Protein AF-A0A926CSV0-F1 (afdb_monomer_lite)

Structure (mmCIF, N/CA/C/O backbone):
data_AF-A0A926CSV0-F1
#
_entry.id   AF-A0A926CSV0-F1
#
loop_
_atom_site.group_PDB
_atom_site.id
_atom_site.type_symbol
_atom_site.label_atom_id
_atom_site.label_alt_id
_atom_site.label_comp_id
_atom_site.label_asym_id
_atom_site.label_entity_id
_atom_site.label_seq_id
_atom_site.pdbx_PDB_ins_code
_atom_site.Cartn_x
_atom_site.Cartn_y
_atom_site.Cartn_z
_atom_site.occupancy
_atom_site.B_iso_or_equiv
_atom_site.auth_seq_id
_atom_site.auth_comp_id
_atom_site.auth_asym_id
_atom_site.auth_atom_id
_atom_site.pdbx_PDB_model_num
ATOM 1 N N . MET A 1 1 ? -18.957 -30.898 -10.130 1.00 55.12 1 MET A N 1
ATOM 2 C CA . MET A 1 1 ? -20.404 -30.667 -10.310 1.00 55.12 1 MET A CA 1
ATOM 3 C C . MET A 1 1 ? -20.891 -30.024 -9.026 1.00 55.12 1 MET A C 1
ATOM 5 O O . MET A 1 1 ? -20.758 -30.651 -7.987 1.00 55.12 1 MET A O 1
ATOM 9 N N . SER A 1 2 ? -21.296 -28.756 -9.059 1.00 64.25 2 SER A N 1
ATOM 10 C CA . SER A 1 2 ? -21.843 -28.061 -7.891 1.00 64.25 2 SER A CA 1
ATOM 11 C C . SER A 1 2 ? -23.301 -28.471 -7.709 1.00 64.25 2 SER A C 1
ATOM 13 O O . SER A 1 2 ? -24.140 -28.171 -8.556 1.00 64.25 2 SER A O 1
ATOM 15 N N . GLU A 1 3 ? -23.605 -29.194 -6.636 1.00 83.38 3 GLU A N 1
ATOM 16 C CA . GLU A 1 3 ? -24.983 -29.538 -6.290 1.00 83.38 3 GLU A CA 1
ATOM 17 C C . GLU A 1 3 ? -25.609 -28.410 -5.465 1.00 83.38 3 GLU A C 1
ATOM 19 O O . GLU A 1 3 ? -24.959 -27.816 -4.608 1.00 83.38 3 GLU A O 1
ATOM 24 N N . ALA A 1 4 ? -26.870 -28.084 -5.749 1.00 90.62 4 ALA A N 1
ATOM 25 C CA . ALA A 1 4 ? -27.611 -27.078 -4.999 1.00 90.62 4 ALA A CA 1
ATOM 26 C C . ALA A 1 4 ? -27.969 -27.605 -3.598 1.00 90.62 4 ALA A C 1
ATOM 28 O O . ALA A 1 4 ? -28.392 -28.758 -3.456 1.00 90.62 4 ALA A O 1
ATOM 29 N N . PHE A 1 5 ? -27.847 -26.762 -2.574 1.00 94.62 5 PHE A N 1
ATOM 30 C CA . PHE A 1 5 ? -28.101 -27.127 -1.177 1.00 94.62 5 PHE A CA 1
ATOM 31 C C . PHE A 1 5 ? -28.883 -26.031 -0.439 1.00 94.62 5 PHE A C 1
ATOM 33 O O . PHE A 1 5 ? -28.980 -24.890 -0.891 1.00 94.62 5 PHE A O 1
ATOM 40 N N . LYS A 1 6 ? -29.488 -26.393 0.695 1.00 96.12 6 LYS A N 1
ATOM 41 C CA . LYS A 1 6 ? -30.150 -25.472 1.632 1.00 96.12 6 LYS A CA 1
ATOM 42 C C . LYS A 1 6 ? -29.333 -25.398 2.918 1.00 96.12 6 LYS A C 1
ATOM 44 O O . LYS A 1 6 ? -28.886 -26.433 3.403 1.00 96.12 6 LYS A O 1
ATOM 49 N N . ILE A 1 7 ? -29.172 -24.212 3.497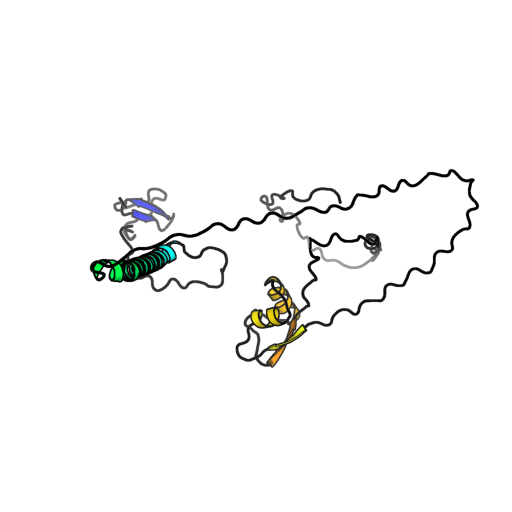 1.00 96.19 7 ILE A N 1
ATOM 50 C CA . ILE A 1 7 ? -28.488 -24.033 4.788 1.00 96.19 7 ILE A CA 1
ATOM 51 C C . ILE A 1 7 ? -29.540 -23.889 5.884 1.00 96.19 7 ILE A C 1
ATOM 53 O O . ILE A 1 7 ? -30.447 -23.069 5.770 1.00 96.19 7 ILE A O 1
ATOM 57 N N . CYS A 1 8 ? -29.454 -24.694 6.940 1.00 96.62 8 CYS A N 1
ATOM 58 C CA . CYS A 1 8 ? -30.394 -24.582 8.051 1.00 96.62 8 CYS A CA 1
ATOM 59 C C . CYS A 1 8 ? -30.180 -23.268 8.826 1.00 96.62 8 CYS A C 1
ATOM 61 O O . CYS A 1 8 ? -29.074 -23.051 9.303 1.00 96.62 8 CYS A O 1
ATOM 63 N N . PRO A 1 9 ? -31.212 -22.438 9.054 1.00 95.31 9 PRO A N 1
ATOM 64 C CA . PRO A 1 9 ? -31.053 -21.177 9.785 1.00 95.31 9 PRO A CA 1
ATOM 65 C C . PRO A 1 9 ? -30.821 -21.357 11.294 1.00 95.31 9 PRO A C 1
ATOM 67 O O . PRO A 1 9 ? -30.526 -20.387 11.976 1.00 95.31 9 PRO A O 1
ATOM 70 N N . ILE A 1 10 ? -30.993 -22.574 11.828 1.00 96.00 10 ILE A N 1
ATOM 71 C CA . ILE A 1 10 ? -30.838 -22.852 13.266 1.00 96.00 10 ILE A CA 1
ATOM 72 C C . ILE A 1 10 ? -29.432 -23.358 13.603 1.00 96.00 10 ILE A C 1
ATOM 74 O O . ILE A 1 10 ? -28.871 -22.982 14.622 1.00 96.00 10 ILE A O 1
ATOM 78 N N . CYS A 1 11 ? -28.874 -24.240 12.774 1.00 96.19 11 CYS A N 1
ATOM 79 C CA . CYS A 1 11 ? -27.604 -24.925 13.059 1.00 96.19 11 CYS A CA 1
ATOM 80 C C . CYS A 1 11 ? -26.604 -24.858 11.901 1.00 96.19 11 CYS A C 1
ATOM 82 O O . CYS A 1 11 ? -25.634 -25.613 11.888 1.00 96.19 11 CYS A O 1
ATOM 84 N N . GLU A 1 12 ? -26.909 -24.060 10.875 1.00 95.88 12 GLU A N 1
ATOM 85 C CA . GLU A 1 12 ? -26.065 -23.793 9.701 1.00 95.88 12 GLU A CA 1
ATOM 86 C C . GLU A 1 12 ? -25.626 -25.036 8.911 1.00 95.88 12 GLU A C 1
ATOM 88 O O . GLU A 1 12 ? -24.807 -24.973 7.999 1.00 95.88 12 GLU A O 1
ATOM 93 N N . THR A 1 13 ? -26.227 -26.193 9.190 1.00 96.31 13 THR A N 1
ATOM 94 C CA . THR A 1 13 ? -25.884 -27.438 8.509 1.00 96.31 13 THR A CA 1
ATOM 95 C C . THR A 1 13 ? -26.404 -27.410 7.071 1.00 96.31 13 THR A C 1
ATOM 97 O O . THR A 1 13 ? -27.581 -27.110 6.826 1.00 96.31 13 THR A O 1
ATOM 100 N N . ALA A 1 14 ? -25.541 -27.761 6.115 1.00 95.56 14 ALA A N 1
ATOM 101 C CA . ALA A 1 14 ? -25.914 -27.919 4.715 1.00 95.56 14 ALA A CA 1
ATOM 102 C C . ALA A 1 14 ? -26.786 -29.168 4.526 1.00 95.56 14 ALA A C 1
ATOM 104 O O . ALA A 1 14 ? -26.465 -30.262 4.985 1.00 95.56 14 ALA A O 1
ATOM 105 N N . ASN A 1 15 ? -27.914 -28.995 3.850 1.00 96.12 15 ASN A N 1
ATOM 106 C CA . ASN A 1 15 ? -28.898 -30.030 3.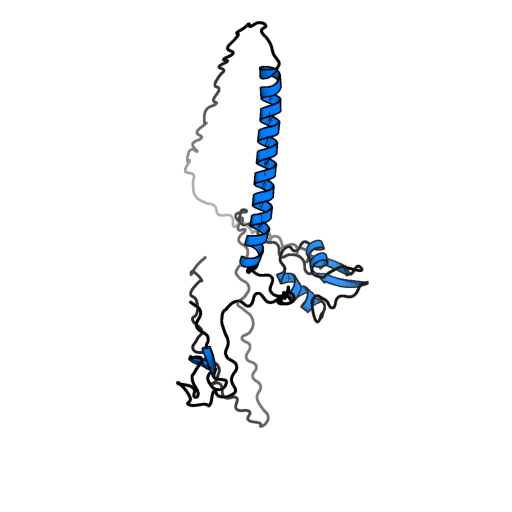577 1.00 96.12 15 ASN A CA 1
ATOM 107 C C . ASN A 1 15 ? -29.144 -30.132 2.071 1.00 96.12 15 ASN A C 1
ATOM 109 O O . ASN A 1 15 ? -29.003 -29.160 1.328 1.00 96.12 15 ASN A O 1
ATOM 113 N N . HIS A 1 16 ? -29.561 -31.311 1.617 1.00 94.19 16 HIS A N 1
ATOM 114 C CA . HIS A 1 16 ? -29.899 -31.535 0.215 1.00 94.19 16 HIS A CA 1
ATOM 115 C C . HIS A 1 16 ? -31.006 -30.568 -0.257 1.00 94.19 16 HIS A C 1
ATOM 117 O O . HIS A 1 16 ? -31.915 -30.241 0.508 1.0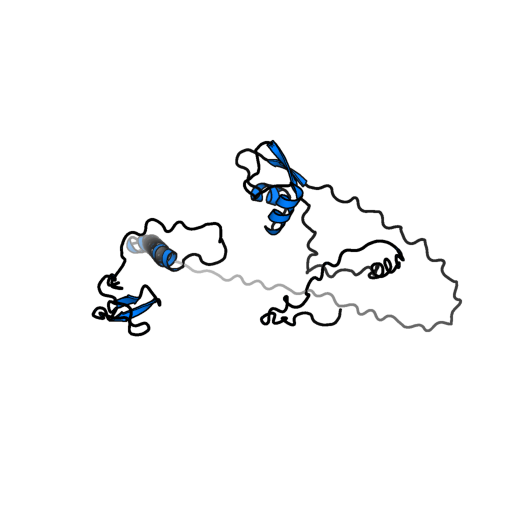0 94.19 16 HIS A O 1
ATOM 123 N N . ARG A 1 17 ? -30.987 -30.147 -1.532 1.00 94.00 17 ARG A N 1
ATOM 124 C CA . ARG A 1 17 ? -31.973 -29.197 -2.106 1.00 94.00 17 ARG A CA 1
ATOM 125 C C . ARG A 1 17 ? -33.443 -29.550 -1.847 1.00 94.00 17 ARG A C 1
ATOM 127 O O . ARG A 1 17 ? -34.272 -28.660 -1.686 1.00 94.00 17 ARG A O 1
ATOM 134 N N . ASN A 1 18 ? -33.750 -30.846 -1.780 1.00 94.44 18 ASN A N 1
ATOM 135 C CA . ASN A 1 18 ? -35.109 -31.363 -1.589 1.00 94.44 18 ASN A CA 1
ATOM 136 C C . ASN A 1 18 ? -35.430 -31.714 -0.124 1.00 94.44 18 ASN A C 1
ATOM 138 O O . ASN A 1 18 ? -36.472 -32.307 0.136 1.00 94.44 18 ASN A O 1
ATOM 142 N N . ALA A 1 19 ? -34.554 -31.397 0.833 1.00 95.94 19 ALA A N 1
ATOM 143 C CA . ALA A 1 19 ? -34.816 -31.656 2.244 1.00 95.94 19 ALA A CA 1
ATOM 144 C C . ALA A 1 19 ? -35.934 -30.733 2.765 1.00 95.94 19 ALA A C 1
ATOM 146 O O . ALA A 1 19 ? -35.878 -29.510 2.597 1.00 95.94 19 ALA A O 1
ATOM 147 N N . SER A 1 20 ? -36.950 -31.325 3.398 1.00 97.12 20 SER A N 1
ATOM 148 C CA . SER A 1 20 ? -38.009 -30.604 4.117 1.00 97.12 20 SER A CA 1
ATOM 149 C C . SER A 1 20 ? -37.627 -30.303 5.567 1.00 97.12 20 SER A C 1
ATOM 151 O O . SER A 1 20 ? -38.132 -29.339 6.134 1.00 97.12 20 SER A O 1
ATOM 153 N N . PHE A 1 21 ? -36.712 -31.089 6.143 1.00 97.75 21 PHE A N 1
ATOM 154 C CA . PHE A 1 21 ? -36.217 -30.949 7.511 1.00 97.75 21 PHE A CA 1
ATOM 155 C C . PHE A 1 21 ? -34.691 -31.021 7.543 1.00 97.75 21 PHE A C 1
ATOM 157 O O . PHE A 1 21 ? -34.078 -31.694 6.713 1.00 97.75 21 PHE A O 1
ATOM 164 N N . CYS A 1 22 ? -34.084 -30.329 8.503 1.00 97.56 22 CYS A N 1
ATOM 165 C CA . CYS A 1 22 ? -32.653 -30.393 8.745 1.00 97.56 22 CYS A CA 1
ATOM 166 C C . CYS A 1 22 ? -32.260 -31.764 9.304 1.00 97.56 22 CYS A C 1
ATOM 168 O O . CYS A 1 22 ? -32.825 -32.201 10.306 1.00 97.56 22 CYS A O 1
ATOM 170 N N . VAL A 1 23 ? -31.245 -32.398 8.717 1.00 97.38 23 VAL A N 1
ATOM 171 C CA . VAL A 1 23 ? -30.726 -33.695 9.184 1.00 97.38 23 VAL A CA 1
ATOM 172 C C . VAL A 1 23 ? -30.094 -33.638 10.576 1.00 97.38 23 VAL A C 1
ATOM 174 O O . VAL A 1 23 ? -30.022 -34.661 11.243 1.00 97.38 23 VAL A O 1
ATOM 177 N N . ASN A 1 24 ? -29.642 -32.458 11.012 1.00 97.56 24 ASN A N 1
ATOM 178 C CA . ASN A 1 24 ? -28.946 -32.287 12.286 1.00 97.56 24 ASN A CA 1
ATOM 179 C C . ASN A 1 24 ? -29.901 -31.888 13.424 1.00 97.56 24 ASN A C 1
ATOM 181 O O . ASN A 1 24 ? -29.937 -32.532 14.464 1.00 97.56 24 ASN A O 1
ATOM 185 N N . CYS A 1 25 ? -30.717 -30.847 13.221 1.00 96.69 25 CYS A N 1
ATOM 186 C CA . CYS A 1 25 ? -31.581 -30.296 14.277 1.00 96.69 25 CYS A CA 1
ATOM 187 C C . CYS A 1 25 ? -33.089 -30.536 14.077 1.00 96.69 25 CYS A C 1
ATOM 189 O O . CYS A 1 25 ? -33.886 -30.114 14.908 1.00 96.69 25 CYS A O 1
ATOM 191 N N . GLY A 1 26 ? -33.515 -31.150 12.967 1.00 97.06 26 GLY A N 1
ATOM 192 C CA . GLY A 1 26 ? -34.933 -31.408 12.674 1.00 97.06 26 GLY A CA 1
ATOM 193 C C . GLY A 1 26 ? -35.766 -30.184 12.265 1.00 97.06 26 GLY A C 1
ATOM 194 O O . GLY A 1 26 ? -36.952 -30.321 11.973 1.00 97.06 26 GLY A O 1
ATOM 195 N N . ALA A 1 27 ? -35.175 -28.987 12.200 1.00 97.06 27 ALA A N 1
ATOM 196 C CA . ALA A 1 27 ? -35.879 -27.761 11.825 1.00 97.06 27 ALA A CA 1
ATOM 197 C C . ALA A 1 27 ? -36.464 -27.817 10.404 1.00 97.06 27 ALA A C 1
ATOM 199 O O . ALA A 1 27 ? -35.837 -28.361 9.495 1.00 97.06 27 ALA A O 1
ATOM 200 N N . SER A 1 28 ? -37.634 -27.206 10.191 1.00 97.25 28 SER A N 1
ATOM 201 C CA . SER A 1 28 ? -38.261 -27.116 8.864 1.00 97.25 28 SER A CA 1
ATOM 202 C C . SER A 1 28 ? -37.454 -26.224 7.916 1.00 97.25 28 SER A C 1
ATOM 204 O O . SER A 1 28 ? -37.103 -25.094 8.250 1.00 97.25 28 SER A O 1
ATOM 206 N N . LEU A 1 29 ? -37.199 -26.724 6.706 1.00 96.56 29 LEU A N 1
ATOM 207 C CA . LEU A 1 29 ? -36.506 -26.029 5.614 1.00 96.56 29 LEU A CA 1
ATOM 208 C C . LEU A 1 29 ? -37.461 -25.655 4.466 1.00 96.56 29 LEU A C 1
ATOM 210 O O . LEU A 1 29 ? -37.023 -25.393 3.339 1.00 96.56 29 LEU A O 1
ATOM 214 N N . GLY A 1 30 ? -38.773 -25.657 4.728 1.00 93.56 30 GLY A N 1
ATOM 215 C CA . GLY A 1 30 ? -39.804 -25.378 3.723 1.00 93.56 30 GLY A CA 1
ATOM 216 C C . GLY A 1 30 ? -39.711 -23.974 3.114 1.00 93.56 30 GLY A C 1
ATOM 217 O O . GLY A 1 30 ? -39.945 -23.823 1.921 1.00 93.56 30 GLY A O 1
ATOM 218 N N . GLY A 1 31 ? -39.305 -22.976 3.907 1.00 91.56 31 GLY A N 1
ATOM 219 C CA . GLY A 1 31 ? -39.154 -21.578 3.473 1.00 91.56 31 GLY A CA 1
ATOM 220 C C . GLY A 1 31 ? -37.713 -21.130 3.216 1.00 91.56 31 GLY A C 1
ATOM 221 O O . GLY A 1 31 ? -37.475 -19.944 3.019 1.00 91.56 31 GLY A O 1
ATOM 222 N N . VAL A 1 32 ? -36.739 -22.043 3.265 1.00 92.44 32 VAL A N 1
ATOM 223 C CA . VAL A 1 32 ? -35.316 -21.700 3.128 1.00 92.44 32 VAL A CA 1
ATOM 224 C C . VAL A 1 32 ? -34.909 -21.721 1.655 1.00 92.44 32 VAL A C 1
ATOM 226 O O . VAL A 1 32 ? -35.125 -22.721 0.961 1.00 92.44 32 VAL A O 1
ATOM 229 N N . ASN A 1 33 ? -34.292 -20.629 1.197 1.00 91.94 33 ASN A N 1
ATOM 230 C CA . ASN A 1 33 ? -33.826 -20.468 -0.179 1.00 91.94 33 ASN A CA 1
ATOM 231 C C . ASN A 1 33 ? -32.749 -21.502 -0.541 1.00 91.94 33 ASN A C 1
ATOM 233 O O . ASN A 1 33 ? -31.849 -21.799 0.245 1.00 91.94 33 ASN A O 1
ATOM 237 N N . ILE A 1 34 ? -32.849 -22.053 -1.752 1.00 91.75 34 ILE A N 1
ATOM 238 C CA . ILE A 1 34 ? -31.863 -22.991 -2.293 1.00 91.75 34 ILE A CA 1
ATOM 239 C C . ILE A 1 34 ? -30.697 -22.178 -2.852 1.00 91.75 34 ILE A C 1
ATOM 241 O O . ILE A 1 34 ? -30.875 -21.394 -3.783 1.00 91.75 34 ILE A O 1
ATOM 245 N N . ILE A 1 35 ? -29.501 -22.392 -2.311 1.00 85.19 35 ILE A N 1
ATOM 246 C CA . ILE A 1 35 ? -28.281 -21.758 -2.798 1.00 85.19 35 ILE A CA 1
ATOM 247 C C . ILE A 1 35 ? -27.688 -22.693 -3.851 1.00 85.19 35 ILE A C 1
ATOM 249 O O . ILE A 1 35 ? -27.265 -23.815 -3.564 1.00 85.19 35 ILE A O 1
ATOM 253 N N . SER A 1 36 ? -27.707 -22.243 -5.102 1.00 81.94 36 SER A N 1
ATOM 254 C CA . SER A 1 36 ? -27.054 -22.944 -6.205 1.00 81.94 36 SER A CA 1
ATOM 255 C C . SER A 1 36 ? -25.660 -22.353 -6.363 1.00 81.94 36 SER A C 1
ATOM 257 O O . SER A 1 36 ? -25.525 -21.190 -6.722 1.00 81.94 36 SER A O 1
ATOM 259 N N . SER A 1 37 ? -24.610 -23.139 -6.128 1.00 65.62 37 SER A N 1
ATOM 260 C CA . SER A 1 37 ? -23.211 -22.720 -6.331 1.00 65.62 37 SER A CA 1
ATOM 261 C C . SER A 1 37 ? -22.814 -22.616 -7.816 1.00 65.62 37 SER A C 1
ATOM 263 O O . SER A 1 37 ? -21.635 -22.623 -8.172 1.00 65.62 37 SER A O 1
ATOM 265 N N . SER A 1 38 ? -23.791 -22.507 -8.719 1.00 54.97 38 SER A N 1
ATOM 266 C CA . SER A 1 38 ? -23.577 -22.190 -10.124 1.00 54.97 38 SER A CA 1
ATOM 267 C C . SER A 1 38 ? -23.524 -20.673 -10.300 1.00 54.97 38 SER A C 1
ATOM 269 O O . SER A 1 38 ? -24.552 -20.012 -10.412 1.00 54.97 38 SER A O 1
ATOM 271 N N . SER A 1 39 ? -22.295 -20.157 -10.338 1.00 51.44 39 SER A N 1
ATOM 272 C CA . SER A 1 39 ? -21.923 -18.870 -10.932 1.00 51.44 39 SER A CA 1
ATOM 273 C C . SER A 1 39 ? -22.688 -17.641 -10.436 1.00 51.44 39 SER A C 1
ATOM 275 O O . SER A 1 39 ? -23.483 -17.054 -11.167 1.00 51.44 39 SER A O 1
ATOM 277 N N . THR A 1 40 ? -22.281 -17.125 -9.278 1.00 46.44 40 THR A N 1
ATOM 278 C CA . THR A 1 40 ? -22.245 -15.673 -9.058 1.00 46.44 40 THR A CA 1
ATOM 279 C C . THR A 1 40 ? -21.190 -15.080 -10.003 1.00 46.44 40 THR A C 1
ATOM 281 O O . THR A 1 40 ? -20.060 -14.790 -9.627 1.00 46.44 40 THR A O 1
ATOM 284 N N . THR A 1 41 ? -21.530 -14.982 -11.290 1.00 50.44 41 THR A N 1
ATOM 285 C CA . THR A 1 41 ? -21.009 -13.928 -12.172 1.00 50.44 41 THR A CA 1
ATOM 286 C C . THR A 1 41 ? -22.041 -12.816 -12.127 1.00 50.44 41 THR A C 1
ATOM 288 O O . THR A 1 41 ? -22.716 -12.522 -13.105 1.00 50.44 41 THR A O 1
ATOM 291 N N . GLU A 1 42 ? -22.238 -12.269 -10.939 1.00 44.88 42 GLU A N 1
ATOM 292 C CA . GLU A 1 42 ? -23.086 -11.114 -10.737 1.00 44.88 42 GLU A CA 1
ATOM 293 C C . GLU A 1 42 ? -22.182 -10.056 -10.139 1.00 44.88 42 GLU A C 1
ATOM 295 O O . GLU A 1 42 ? -21.491 -10.315 -9.155 1.00 44.88 42 GLU A O 1
ATOM 300 N N . ASN A 1 43 ? -22.114 -8.929 -10.848 1.00 48.00 43 ASN A N 1
ATOM 301 C CA . ASN A 1 43 ? -21.528 -7.664 -10.437 1.00 48.00 43 ASN A CA 1
ATOM 302 C C . ASN A 1 43 ? -21.629 -7.474 -8.921 1.00 48.00 43 ASN A C 1
ATOM 304 O O . ASN A 1 43 ? -22.614 -6.927 -8.432 1.00 48.00 43 ASN A O 1
ATOM 308 N N . SER A 1 44 ? -20.603 -7.889 -8.185 1.00 49.41 44 SER A N 1
ATOM 309 C CA . SER A 1 44 ? -20.431 -7.392 -6.834 1.00 49.41 44 SER A CA 1
ATOM 310 C C . SER A 1 44 ? -19.905 -5.969 -7.013 1.00 49.41 44 SER A C 1
ATOM 312 O O . SER A 1 44 ? -18.836 -5.811 -7.619 1.00 49.41 44 SER A O 1
ATOM 314 N N . PRO A 1 45 ? -20.657 -4.924 -6.616 1.00 49.47 45 PRO A N 1
ATOM 315 C CA . PRO A 1 4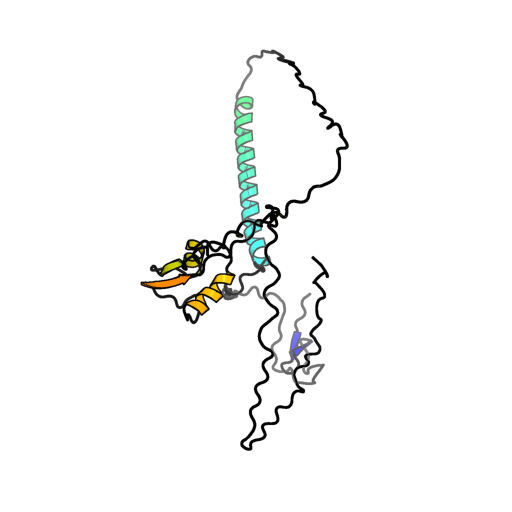5 ? -20.116 -3.579 -6.597 1.00 49.47 45 PRO A CA 1
ATOM 316 C C . PRO A 1 45 ? -18.922 -3.648 -5.661 1.00 49.47 45 PRO A C 1
ATOM 318 O O . PRO A 1 45 ? -19.112 -3.974 -4.495 1.00 49.47 45 PRO A O 1
ATOM 321 N N . ILE A 1 46 ? -17.725 -3.480 -6.239 1.00 56.94 46 ILE A N 1
ATOM 322 C CA . ILE A 1 46 ? -16.440 -3.196 -5.593 1.00 56.94 46 ILE A CA 1
ATOM 323 C C . ILE A 1 46 ? -16.563 -3.429 -4.092 1.00 56.94 46 ILE A C 1
ATOM 325 O O . ILE A 1 46 ? -16.966 -2.517 -3.370 1.00 56.94 46 ILE A O 1
ATOM 329 N N . ALA A 1 47 ? -16.334 -4.677 -3.659 1.00 57.44 47 ALA A N 1
ATOM 330 C CA . ALA A 1 47 ? -16.222 -4.983 -2.242 1.00 57.44 47 ALA A CA 1
ATOM 331 C C . ALA A 1 47 ? -15.296 -3.913 -1.674 1.00 57.44 47 ALA A C 1
ATOM 333 O O . ALA A 1 47 ? -14.171 -3.778 -2.161 1.00 57.44 47 ALA A O 1
ATOM 334 N N . LEU A 1 48 ? -15.859 -3.068 -0.809 1.00 61.06 48 LEU A N 1
ATOM 335 C CA . LEU A 1 48 ? -15.240 -1.860 -0.297 1.00 61.06 48 LEU A CA 1
ATOM 336 C C . LEU A 1 48 ? -13.932 -2.302 0.352 1.00 61.06 48 LEU A C 1
ATOM 338 O O . LEU A 1 48 ? -13.937 -2.881 1.434 1.00 61.06 48 LEU A O 1
ATOM 342 N N . TYR A 1 49 ? -12.846 -2.174 -0.403 1.00 61.53 49 TYR A N 1
ATOM 343 C CA . TYR A 1 49 ? -11.546 -2.670 -0.008 1.00 61.53 49 TYR A CA 1
ATOM 344 C C . TYR A 1 49 ? -11.113 -1.796 1.157 1.00 61.53 49 TYR A C 1
ATOM 346 O O . TYR A 1 49 ? -10.871 -0.600 0.983 1.00 61.53 49 TYR A O 1
ATOM 354 N N . ASP A 1 50 ? -11.134 -2.371 2.355 1.00 61.44 50 ASP A N 1
ATOM 355 C CA . ASP A 1 50 ? -10.743 -1.661 3.556 1.00 61.44 50 ASP A CA 1
ATOM 356 C C . ASP A 1 50 ? -9.219 -1.532 3.557 1.00 61.44 50 ASP A C 1
ATOM 358 O O . ASP A 1 50 ? -8.482 -2.456 3.898 1.00 61.44 50 ASP A O 1
ATOM 362 N N . TYR A 1 51 ? -8.751 -0.365 3.118 1.00 61.53 51 TYR A N 1
ATOM 363 C CA . TYR A 1 51 ? -7.336 -0.011 3.064 1.00 61.53 51 TYR A CA 1
ATOM 364 C C . TYR A 1 51 ? -6.669 0.022 4.455 1.00 61.53 51 TYR A C 1
ATOM 366 O O . TYR A 1 51 ? -5.453 0.194 4.513 1.00 61.53 51 TYR A O 1
ATOM 374 N N . ARG A 1 52 ? -7.413 -0.152 5.565 1.00 63.78 52 ARG A N 1
ATOM 375 C CA . ARG A 1 52 ? -6.844 -0.200 6.925 1.00 63.78 52 ARG A CA 1
ATOM 376 C C . ARG A 1 52 ? -6.052 -1.470 7.242 1.00 63.78 52 ARG A C 1
ATOM 378 O O . ARG A 1 52 ? -5.198 -1.404 8.117 1.00 63.78 52 ARG A O 1
ATOM 385 N N . TYR A 1 53 ? -6.263 -2.582 6.536 1.00 60.22 53 TYR A N 1
ATOM 386 C CA . TYR A 1 53 ? -5.478 -3.812 6.727 1.00 60.22 53 TYR A CA 1
ATOM 387 C C . TYR A 1 53 ? -4.505 -4.007 5.559 1.00 60.22 53 TYR A C 1
ATOM 389 O O . TYR A 1 53 ? -4.716 -4.798 4.643 1.00 60.22 53 TYR A O 1
ATOM 397 N N . GLY A 1 54 ? -3.443 -3.200 5.567 1.00 63.81 54 GLY A N 1
ATOM 398 C CA . GLY A 1 54 ? -2.439 -3.083 4.507 1.00 63.81 54 GLY A CA 1
ATOM 399 C C . GLY A 1 54 ? -1.298 -4.101 4.564 1.00 63.81 54 GLY A C 1
ATOM 400 O O . GLY A 1 54 ? -0.185 -3.774 4.158 1.00 63.81 54 GLY A O 1
ATOM 401 N N . GLU A 1 55 ? -1.532 -5.317 5.050 1.00 51.50 55 GLU A N 1
ATOM 402 C CA . GLU A 1 55 ? -0.467 -6.300 5.246 1.00 51.50 55 GLU A CA 1
ATOM 403 C C . GLU A 1 55 ? -0.803 -7.657 4.609 1.00 51.50 55 GLU A C 1
ATOM 405 O O . GLU A 1 55 ? -1.458 -8.524 5.171 1.00 51.50 55 GLU A O 1
ATOM 410 N N . THR A 1 56 ? -0.267 -7.833 3.399 1.00 57.22 56 THR A N 1
ATOM 411 C CA . THR A 1 56 ? 0.050 -9.095 2.697 1.00 57.22 56 THR A CA 1
ATOM 412 C C . THR A 1 56 ? -0.956 -9.786 1.777 1.00 57.22 56 THR A C 1
ATOM 414 O O . THR A 1 56 ? -0.481 -10.573 0.963 1.00 57.22 56 THR A O 1
ATOM 417 N N . ASP A 1 57 ? -2.252 -9.467 1.742 1.00 56.53 57 ASP A N 1
ATOM 418 C CA . ASP A 1 57 ? -3.159 -10.127 0.776 1.00 56.53 57 ASP A CA 1
ATOM 419 C C . ASP A 1 57 ? -3.604 -9.193 -0.360 1.00 56.53 57 ASP A C 1
ATOM 421 O O . ASP A 1 57 ? -4.761 -8.785 -0.491 1.00 56.53 57 ASP A O 1
ATOM 425 N N . LEU A 1 58 ? -2.639 -8.834 -1.216 1.00 61.56 58 LEU A N 1
ATOM 426 C CA . LEU A 1 58 ? -2.931 -8.358 -2.569 1.00 61.56 58 LEU A CA 1
ATOM 427 C C . LEU A 1 58 ? -3.679 -9.482 -3.284 1.00 61.56 58 LEU A C 1
ATOM 429 O O . LEU A 1 58 ? -3.046 -10.360 -3.857 1.00 61.56 58 LEU A O 1
ATOM 433 N N . TYR A 1 59 ? -5.012 -9.433 -3.247 1.00 62.09 59 TYR A N 1
ATOM 434 C CA . TYR A 1 59 ? -5.939 -10.418 -3.808 1.00 62.09 59 TYR A CA 1
ATOM 435 C C . TYR A 1 59 ? -5.431 -10.990 -5.148 1.00 62.09 59 TYR A C 1
ATOM 437 O O . TYR A 1 59 ? -5.677 -10.429 -6.230 1.00 62.09 59 TYR A O 1
ATOM 445 N N . GLU A 1 60 ? -4.708 -12.114 -5.089 1.00 64.81 60 GLU A N 1
ATOM 446 C CA . GLU A 1 60 ? -3.898 -12.629 -6.206 1.00 64.81 60 GLU A CA 1
ATOM 447 C C . GLU A 1 60 ? -4.769 -12.978 -7.422 1.00 64.81 60 GLU A C 1
ATOM 449 O O . GLU A 1 60 ? -4.353 -12.894 -8.585 1.00 64.81 60 GLU A O 1
ATOM 454 N N . GLY A 1 61 ? -6.036 -13.308 -7.160 1.00 68.12 61 GLY A N 1
ATOM 455 C CA . GLY A 1 61 ? -7.032 -13.605 -8.183 1.00 68.12 61 GLY A CA 1
ATOM 456 C C . GLY A 1 61 ? -7.321 -12.431 -9.125 1.00 68.12 61 GLY A C 1
ATOM 457 O O . GLY A 1 61 ? -7.597 -12.656 -10.307 1.00 68.12 61 GLY A O 1
ATOM 458 N N . SER A 1 62 ? -7.224 -11.188 -8.643 1.00 69.19 62 SER A N 1
ATOM 459 C CA . SER A 1 62 ? -7.488 -9.990 -9.456 1.00 69.19 62 SER A CA 1
ATOM 460 C C . SER A 1 62 ? -6.279 -9.604 -10.316 1.00 69.19 62 SER A C 1
ATOM 462 O O . SER A 1 62 ? -6.423 -9.307 -11.510 1.00 69.19 62 SER A O 1
ATOM 464 N N . LEU A 1 63 ? -5.074 -9.729 -9.751 1.00 76.38 63 LEU A N 1
ATOM 465 C CA . LEU A 1 63 ? -3.811 -9.478 -10.438 1.00 76.38 63 LEU A CA 1
ATOM 466 C C . LEU A 1 63 ? -3.598 -10.450 -11.584 1.00 76.38 63 LEU A C 1
ATOM 468 O O . LEU A 1 63 ? -3.141 -10.032 -12.640 1.00 76.38 63 LEU A O 1
ATOM 472 N N . ARG A 1 64 ? -3.986 -11.720 -11.446 1.00 84.44 64 ARG A N 1
ATOM 473 C CA . ARG A 1 64 ? -3.720 -12.723 -12.484 1.00 84.44 64 ARG A CA 1
ATOM 474 C C . ARG A 1 64 ? -4.308 -12.355 -13.849 1.00 84.44 64 ARG A C 1
ATOM 476 O O . ARG A 1 64 ? -3.623 -12.499 -14.857 1.00 84.44 64 ARG A O 1
ATOM 483 N N . ARG A 1 65 ? -5.545 -11.846 -13.914 1.00 80.56 65 ARG A N 1
ATOM 484 C CA . ARG A 1 65 ? -6.165 -11.451 -15.199 1.00 80.56 65 ARG A CA 1
ATOM 485 C C . ARG A 1 65 ? -5.561 -10.175 -15.770 1.00 80.56 65 ARG A C 1
ATOM 487 O O . ARG A 1 65 ? -5.378 -10.079 -16.983 1.00 80.56 65 ARG A O 1
ATOM 494 N N . ILE A 1 66 ? -5.274 -9.201 -14.913 1.00 85.94 66 ILE A N 1
ATOM 495 C CA . ILE A 1 66 ? -4.704 -7.919 -15.330 1.00 85.94 66 ILE A CA 1
ATOM 496 C C . ILE A 1 66 ? -3.247 -8.119 -15.771 1.00 85.94 66 ILE A C 1
ATOM 498 O O . ILE A 1 66 ? -2.886 -7.748 -16.887 1.00 85.94 66 ILE A O 1
ATOM 502 N N . ALA A 1 67 ? -2.443 -8.816 -14.970 1.00 88.88 67 ALA A N 1
ATOM 503 C CA . ALA A 1 67 ? -1.067 -9.188 -15.277 1.00 88.88 67 ALA A CA 1
ATOM 504 C C . ALA A 1 67 ? -0.971 -10.024 -16.556 1.00 88.88 67 ALA A C 1
ATOM 506 O O . ALA A 1 67 ? -0.101 -9.765 -17.381 1.00 88.88 67 ALA A O 1
ATOM 507 N N . GLN A 1 68 ? -1.894 -10.965 -16.790 1.00 92.12 68 GLN A N 1
ATOM 508 C CA . GLN A 1 68 ? -1.892 -11.754 -18.025 1.00 92.12 68 GLN A CA 1
ATOM 509 C C . GLN A 1 68 ? -2.108 -10.885 -19.274 1.00 92.12 68 GLN A C 1
ATOM 511 O O . GLN A 1 68 ? -1.482 -11.142 -20.301 1.00 92.12 68 GLN A O 1
ATOM 516 N N . ARG A 1 69 ? -2.935 -9.833 -19.197 1.00 93.25 69 ARG A N 1
ATOM 517 C CA . ARG A 1 69 ? -3.114 -8.880 -20.308 1.00 93.25 69 ARG A CA 1
ATOM 518 C C . ARG A 1 69 ? -1.856 -8.051 -20.553 1.00 93.25 69 ARG A C 1
ATOM 520 O O . ARG A 1 69 ? -1.438 -7.933 -21.702 1.00 93.25 69 ARG A O 1
ATOM 527 N N . TYR A 1 70 ? -1.235 -7.525 -19.497 1.00 95.12 70 TYR A N 1
ATOM 528 C CA . TYR A 1 70 ? 0.015 -6.768 -19.622 1.00 95.12 70 TYR A CA 1
ATOM 529 C C . TYR A 1 70 ? 1.161 -7.630 -20.150 1.00 95.12 70 TYR A C 1
ATOM 531 O O . TYR A 1 70 ? 1.878 -7.206 -21.050 1.00 95.12 70 TYR A O 1
ATOM 539 N N . LEU A 1 71 ? 1.293 -8.862 -19.660 1.00 96.06 71 LEU A N 1
ATOM 540 C CA . LEU A 1 71 ? 2.315 -9.801 -20.109 1.00 96.06 71 LEU A CA 1
ATOM 541 C C . LEU A 1 71 ? 2.136 -10.142 -21.595 1.00 96.06 71 LEU A C 1
ATOM 543 O O . LEU A 1 71 ? 3.106 -10.102 -22.347 1.00 96.06 71 LEU A O 1
ATOM 547 N N . PHE A 1 72 ? 0.901 -10.377 -22.054 1.00 97.31 72 PHE A N 1
ATOM 548 C CA . PHE A 1 72 ? 0.618 -10.553 -23.484 1.00 97.31 72 PHE A CA 1
ATOM 549 C C . PHE A 1 72 ? 0.974 -9.314 -24.311 1.00 97.31 72 PHE A C 1
ATOM 551 O O . PHE A 1 72 ? 1.584 -9.446 -25.371 1.00 97.31 72 PHE A O 1
ATOM 558 N N . ALA A 1 73 ? 0.621 -8.120 -23.831 1.00 97.38 73 ALA A N 1
ATOM 559 C CA . ALA A 1 73 ? 0.932 -6.871 -24.519 1.00 97.38 73 ALA A CA 1
ATOM 560 C C . ALA A 1 73 ? 2.449 -6.649 -24.642 1.00 97.38 73 ALA A C 1
ATOM 562 O O . ALA A 1 73 ? 2.920 -6.277 -25.714 1.00 97.38 73 ALA A O 1
ATOM 563 N N . ILE A 1 74 ? 3.211 -6.928 -23.580 1.00 97.94 74 ILE A N 1
ATOM 564 C CA . ILE A 1 74 ? 4.678 -6.821 -23.561 1.00 97.94 74 ILE A CA 1
ATOM 565 C C . ILE A 1 74 ? 5.320 -7.843 -24.507 1.00 97.94 74 ILE A C 1
ATOM 567 O O . ILE A 1 74 ? 6.209 -7.495 -25.280 1.00 97.94 74 ILE A O 1
ATOM 571 N N . ILE A 1 75 ? 4.867 -9.100 -24.499 1.00 98.06 75 ILE A N 1
ATOM 572 C CA . ILE A 1 75 ? 5.394 -10.119 -25.421 1.00 98.06 75 ILE A CA 1
ATOM 573 C C . ILE A 1 75 ? 5.119 -9.725 -26.877 1.00 98.06 75 ILE A C 1
ATOM 575 O O . ILE A 1 75 ? 6.001 -9.849 -27.728 1.00 98.06 75 ILE A O 1
ATOM 579 N N . LEU A 1 76 ? 3.918 -9.222 -27.169 1.00 98.12 76 LEU A N 1
ATOM 580 C CA . LEU A 1 76 ? 3.536 -8.804 -28.516 1.00 98.12 76 LEU A CA 1
ATOM 581 C C . LEU A 1 76 ? 4.366 -7.607 -28.999 1.00 98.12 76 LEU A C 1
ATOM 583 O O . LEU A 1 76 ? 4.847 -7.620 -30.134 1.00 98.12 76 LEU A O 1
ATOM 587 N N . THR A 1 77 ? 4.585 -6.599 -28.149 1.00 98.06 77 THR A N 1
ATOM 588 C CA . THR A 1 77 ? 5.418 -5.440 -28.503 1.00 98.06 77 THR A CA 1
ATOM 589 C C . THR A 1 77 ? 6.879 -5.828 -28.706 1.00 98.06 77 THR A C 1
ATOM 591 O O . THR A 1 77 ? 7.470 -5.421 -29.706 1.00 98.06 77 THR A O 1
ATOM 594 N N . LEU A 1 78 ? 7.451 -6.670 -27.839 1.00 98.19 78 LEU A N 1
ATOM 595 C CA . LEU A 1 78 ? 8.818 -7.174 -28.010 1.00 98.19 78 LEU A CA 1
ATOM 596 C C . LEU A 1 78 ? 8.972 -8.008 -29.287 1.00 98.19 78 LEU A C 1
ATOM 598 O O . LEU A 1 78 ? 9.966 -7.860 -29.997 1.00 98.19 78 LEU A O 1
ATOM 602 N N . SER A 1 79 ? 7.984 -8.846 -29.613 1.00 97.94 79 SER A N 1
ATOM 603 C CA . SER A 1 79 ? 7.989 -9.642 -30.844 1.00 97.94 79 SER A CA 1
ATOM 604 C C . SER A 1 79 ? 7.987 -8.753 -32.092 1.00 97.94 79 SER A C 1
ATOM 606 O O . SER A 1 79 ? 8.818 -8.949 -32.980 1.00 97.94 79 SER A O 1
ATOM 608 N N . LEU A 1 80 ? 7.133 -7.723 -32.133 1.00 98.12 80 LEU A N 1
ATOM 609 C CA . LEU A 1 80 ? 7.103 -6.748 -33.230 1.00 98.12 80 LEU A CA 1
ATOM 610 C C . LEU A 1 80 ? 8.420 -5.981 -33.369 1.00 98.12 80 LEU A C 1
ATOM 612 O O . LEU A 1 80 ? 8.882 -5.764 -34.488 1.00 98.12 80 LEU A O 1
ATOM 616 N N . LEU A 1 81 ? 9.045 -5.603 -32.254 1.00 97.94 81 LEU A N 1
ATOM 617 C CA . LEU A 1 81 ? 10.325 -4.894 -32.258 1.00 97.94 81 LEU A CA 1
ATOM 618 C C . LEU A 1 81 ? 11.451 -5.795 -32.792 1.00 97.94 81 LEU A C 1
ATOM 620 O O . LEU A 1 81 ? 12.241 -5.358 -33.627 1.00 97.94 81 LEU A O 1
ATOM 624 N N . MET A 1 82 ? 11.470 -7.073 -32.403 1.00 97.81 82 MET A N 1
ATOM 625 C CA . MET A 1 82 ? 12.381 -8.087 -32.953 1.00 97.81 82 MET A CA 1
ATOM 626 C C . MET A 1 82 ? 12.190 -8.282 -34.463 1.00 97.81 82 MET A C 1
ATOM 628 O O . MET A 1 82 ? 13.166 -8.266 -35.212 1.00 97.81 82 MET A O 1
ATOM 632 N N . LEU A 1 83 ? 10.945 -8.417 -34.928 1.00 97.38 83 LEU A N 1
ATOM 633 C CA . LEU A 1 83 ? 10.614 -8.544 -36.354 1.00 97.38 83 LEU A CA 1
ATOM 634 C C . LEU A 1 83 ? 11.016 -7.294 -37.149 1.00 97.38 83 LEU A C 1
ATOM 636 O O . LEU A 1 83 ? 11.616 -7.415 -38.217 1.00 97.38 83 LEU A O 1
ATOM 640 N N . GLY A 1 84 ? 10.741 -6.101 -36.619 1.00 96.69 84 GLY A N 1
ATOM 641 C CA . GLY A 1 84 ? 11.142 -4.832 -37.228 1.00 96.69 84 GLY A CA 1
ATOM 642 C C . GLY A 1 84 ? 12.662 -4.667 -37.291 1.00 96.69 84 GLY A C 1
ATOM 643 O O . GLY A 1 84 ? 13.202 -4.300 -38.334 1.00 96.69 84 GLY A O 1
ATOM 644 N N . GLY A 1 85 ? 13.369 -5.009 -36.211 1.00 96.00 85 GLY A N 1
ATOM 645 C CA . GLY A 1 85 ? 14.831 -4.994 -36.164 1.00 96.00 85 GLY A CA 1
ATOM 646 C C . GLY A 1 85 ? 15.456 -5.980 -37.152 1.00 96.00 85 GLY A C 1
ATOM 647 O O . GLY A 1 85 ? 16.363 -5.614 -37.900 1.00 96.00 85 GLY A O 1
ATOM 648 N N . ALA A 1 86 ? 14.930 -7.206 -37.228 1.00 95.19 86 ALA A N 1
ATOM 649 C CA . ALA A 1 86 ? 15.361 -8.190 -38.215 1.00 95.19 86 ALA A CA 1
ATOM 650 C C . ALA A 1 86 ? 15.126 -7.679 -39.644 1.00 95.19 86 ALA A C 1
ATOM 652 O O . ALA A 1 86 ? 16.040 -7.721 -40.467 1.00 95.19 86 ALA A O 1
ATOM 653 N N . ALA A 1 87 ? 13.946 -7.126 -39.935 1.00 93.12 87 ALA A N 1
ATOM 654 C CA . ALA A 1 87 ? 13.650 -6.556 -41.245 1.00 93.12 87 ALA A CA 1
ATOM 655 C C . ALA A 1 87 ? 14.645 -5.450 -41.630 1.00 93.12 87 ALA A C 1
ATOM 657 O O . ALA A 1 87 ? 15.120 -5.452 -42.759 1.00 93.12 87 ALA A O 1
ATOM 658 N N . LEU A 1 88 ? 15.039 -4.566 -40.706 1.00 93.50 88 LEU A N 1
ATOM 659 C CA . LEU A 1 88 ? 16.039 -3.524 -40.977 1.00 93.50 88 LEU A CA 1
ATOM 660 C C . LEU A 1 88 ? 17.445 -4.084 -41.249 1.00 93.50 88 LEU A C 1
ATOM 662 O O . LEU A 1 88 ? 18.147 -3.559 -42.111 1.00 93.50 88 LEU A O 1
ATOM 666 N N . ILE A 1 89 ? 17.852 -5.157 -40.565 1.00 91.94 89 ILE A N 1
ATOM 667 C CA . ILE A 1 89 ? 19.160 -5.805 -40.775 1.00 91.94 89 ILE A CA 1
ATOM 668 C C . ILE A 1 89 ? 19.192 -6.581 -42.103 1.00 91.94 89 ILE A C 1
ATOM 670 O O . ILE A 1 89 ? 20.196 -6.553 -42.820 1.00 91.94 89 ILE A O 1
ATOM 674 N N . PHE A 1 90 ? 18.102 -7.270 -42.451 1.00 87.44 90 PHE A N 1
ATOM 675 C CA . PHE A 1 90 ? 18.024 -8.106 -43.653 1.00 87.44 90 PHE A CA 1
ATOM 676 C C . PHE A 1 90 ? 17.581 -7.341 -44.913 1.00 87.44 90 PHE A C 1
ATOM 678 O O . PHE A 1 90 ? 17.944 -7.748 -46.017 1.00 87.44 90 PHE A O 1
ATOM 685 N N . ALA A 1 91 ? 16.877 -6.212 -44.789 1.00 84.81 91 ALA A N 1
ATOM 686 C CA . ALA A 1 91 ? 16.460 -5.369 -45.916 1.00 84.81 91 ALA A CA 1
ATOM 687 C C . ALA A 1 91 ? 17.607 -4.984 -46.874 1.00 84.81 91 ALA A C 1
ATOM 689 O O . ALA A 1 91 ? 17.451 -5.189 -48.081 1.00 84.81 91 ALA A O 1
ATOM 690 N N . PRO A 1 92 ? 18.781 -4.503 -46.411 1.00 80.88 92 PRO A N 1
ATOM 691 C CA . PRO A 1 92 ? 19.880 -4.172 -47.319 1.00 80.88 92 PRO A CA 1
ATOM 692 C C . PRO A 1 92 ? 20.498 -5.404 -47.998 1.00 80.88 92 PRO A C 1
ATOM 694 O O . PRO A 1 92 ? 21.090 -5.273 -49.066 1.00 80.88 92 PRO A O 1
ATOM 697 N N . ARG A 1 93 ? 20.342 -6.611 -47.433 1.00 79.75 93 ARG A N 1
ATOM 698 C CA . ARG A 1 93 ? 20.819 -7.863 -48.051 1.00 79.75 93 ARG A CA 1
ATOM 699 C C . ARG A 1 93 ? 19.900 -8.351 -49.168 1.00 79.75 93 ARG A C 1
ATOM 701 O O . ARG A 1 93 ? 20.388 -8.960 -50.110 1.00 79.75 93 ARG A O 1
ATOM 708 N N . LEU A 1 94 ? 18.601 -8.072 -49.075 1.00 75.81 94 LEU A N 1
ATOM 709 C CA . LEU A 1 94 ? 17.623 -8.439 -50.104 1.00 75.81 94 LEU A CA 1
ATOM 710 C C . LEU A 1 94 ? 17.616 -7.454 -51.282 1.00 75.81 94 LEU A C 1
ATOM 712 O O . LEU A 1 94 ? 17.335 -7.860 -52.404 1.00 75.81 94 LEU A O 1
ATOM 716 N N . ASN A 1 95 ? 17.969 -6.185 -51.044 1.00 72.62 95 ASN A N 1
ATOM 717 C CA . ASN A 1 95 ? 18.054 -5.153 -52.087 1.00 72.62 95 ASN A CA 1
ATOM 718 C C . ASN A 1 95 ? 19.467 -4.979 -52.685 1.00 72.62 95 ASN A C 1
ATOM 720 O O . ASN A 1 95 ? 19.645 -4.246 -53.656 1.00 72.62 95 ASN A O 1
ATOM 724 N N . GLY A 1 96 ? 20.478 -5.631 -52.107 1.00 59.75 96 GLY A N 1
ATOM 725 C CA . GLY A 1 96 ? 21.873 -5.564 -52.540 1.00 59.75 96 GLY A CA 1
ATOM 726 C C . GLY A 1 96 ? 22.204 -6.591 -53.619 1.00 59.75 96 GLY A C 1
ATOM 727 O O . GLY A 1 96 ? 22.777 -7.641 -53.332 1.00 59.75 96 GLY A O 1
ATOM 728 N N . GLY A 1 97 ? 21.869 -6.281 -54.871 1.00 57.22 97 GLY A N 1
ATOM 729 C CA . GLY A 1 97 ? 22.431 -6.976 -56.025 1.00 57.22 97 GLY A CA 1
ATOM 730 C C . GLY A 1 97 ? 23.961 -6.856 -56.049 1.00 57.22 97 GLY A C 1
ATOM 731 O O . GLY A 1 97 ? 24.495 -5.757 -55.985 1.00 57.22 97 GLY A O 1
ATOM 732 N N . VAL A 1 98 ? 24.623 -8.015 -56.114 1.00 57.75 98 VAL A N 1
ATOM 733 C CA . VAL A 1 98 ? 25.986 -8.299 -56.608 1.00 57.75 98 VAL A CA 1
ATOM 734 C C . VAL A 1 98 ? 26.986 -7.129 -56.570 1.00 57.75 98 VAL A C 1
ATOM 736 O O . VAL A 1 98 ? 27.019 -6.298 -57.472 1.00 57.75 98 VAL A O 1
ATOM 739 N N . GLY A 1 99 ? 27.914 -7.152 -55.606 1.00 50.94 99 GLY A N 1
ATOM 740 C CA . GLY A 1 99 ? 29.119 -6.320 -55.685 1.00 50.94 99 GLY A CA 1
ATOM 741 C C . GLY A 1 99 ? 30.078 -6.414 -54.495 1.00 50.94 99 GLY A C 1
ATOM 742 O O . GLY A 1 99 ? 29.947 -5.649 -53.552 1.00 50.94 99 GLY A O 1
ATOM 743 N N . GLY A 1 100 ? 31.079 -7.300 -54.590 1.00 46.34 100 GLY A N 1
ATOM 744 C CA . GLY A 1 100 ? 32.441 -7.060 -54.075 1.00 46.34 100 GLY A CA 1
ATOM 745 C C . GLY A 1 100 ? 32.755 -7.296 -52.586 1.00 46.34 100 GLY A C 1
ATOM 746 O O . GLY A 1 100 ? 32.494 -6.456 -51.736 1.00 46.34 100 GLY A O 1
ATOM 747 N N . SER A 1 101 ? 33.459 -8.400 -52.304 1.00 46.44 101 SER A N 1
ATOM 748 C CA . SER A 1 101 ? 34.472 -8.522 -51.224 1.00 46.44 101 SER A CA 1
ATOM 749 C C . SER A 1 101 ? 35.742 -7.737 -51.639 1.00 46.44 101 SER A C 1
ATOM 751 O O . SER A 1 101 ? 35.881 -7.563 -52.855 1.00 46.44 101 SER A O 1
ATOM 753 N N . PRO A 1 102 ? 36.681 -7.268 -50.771 1.00 55.41 102 PRO A N 1
ATOM 754 C CA . PRO A 1 102 ? 37.369 -7.958 -49.647 1.00 55.41 102 PRO A CA 1
ATOM 755 C C . PRO A 1 102 ? 37.566 -7.029 -48.404 1.00 55.41 102 PRO A C 1
ATOM 757 O O . PRO A 1 102 ? 37.054 -5.922 -48.395 1.00 55.41 102 PRO A O 1
ATOM 760 N N . GLY A 1 103 ? 38.233 -7.334 -47.284 1.00 41.47 103 GLY A N 1
ATOM 761 C CA . GLY A 1 103 ? 39.169 -8.381 -46.897 1.00 41.47 103 GLY A CA 1
ATOM 762 C C . GLY A 1 103 ? 39.624 -8.215 -45.429 1.00 41.47 103 GLY A C 1
ATOM 763 O O . GLY A 1 103 ? 39.226 -7.293 -44.725 1.00 41.47 103 GLY A O 1
ATOM 764 N N . SER A 1 104 ? 40.445 -9.184 -45.028 1.00 44.75 104 SER A N 1
ATOM 765 C CA . SER A 1 104 ? 41.112 -9.482 -43.747 1.00 44.75 104 SER A CA 1
ATOM 766 C C . SER A 1 104 ? 41.934 -8.355 -43.094 1.00 44.75 104 SER A C 1
ATOM 768 O O . SER A 1 104 ? 42.431 -7.500 -43.821 1.00 44.75 104 SER A O 1
ATOM 770 N N . THR A 1 105 ? 42.146 -8.444 -41.763 1.00 40.31 105 THR A N 1
ATOM 771 C CA . THR A 1 105 ? 43.400 -8.260 -40.955 1.00 40.31 105 THR A CA 1
ATOM 772 C C . THR A 1 105 ? 43.080 -7.663 -39.564 1.00 40.31 105 THR A C 1
ATOM 774 O O . THR A 1 105 ? 42.127 -6.907 -39.451 1.00 40.31 105 THR A O 1
ATOM 777 N N . THR A 1 106 ? 43.763 -7.882 -38.431 1.00 41.62 106 THR A N 1
ATOM 778 C CA . THR A 1 106 ? 44.837 -8.775 -37.951 1.00 41.62 106 THR A CA 1
ATOM 779 C C . THR A 1 106 ? 44.912 -8.608 -36.420 1.00 41.62 106 THR A C 1
ATOM 781 O O . THR A 1 106 ? 44.492 -7.595 -35.867 1.00 41.62 106 THR A O 1
ATOM 784 N N . GLU A 1 107 ? 45.448 -9.638 -35.773 1.00 48.69 107 GLU A N 1
ATOM 785 C CA . GLU A 1 107 ? 45.903 -9.792 -34.387 1.00 48.69 107 GLU A CA 1
ATOM 786 C C . GLU A 1 107 ? 46.539 -8.567 -33.696 1.00 48.69 107 GLU A C 1
ATOM 788 O O . GLU A 1 107 ? 47.232 -7.759 -34.308 1.00 48.69 107 GLU A O 1
ATOM 793 N N . GLY A 1 108 ? 46.421 -8.530 -32.361 1.00 46.66 108 GLY A N 1
ATOM 794 C CA . GLY A 1 108 ? 47.143 -7.594 -31.497 1.00 46.66 108 GLY A CA 1
ATOM 795 C C . GLY A 1 108 ? 47.198 -8.057 -30.040 1.00 46.66 108 GLY A C 1
ATOM 796 O O . GLY A 1 108 ? 46.495 -7.537 -29.181 1.00 46.66 108 GLY A O 1
ATOM 797 N N . ARG A 1 109 ? 48.027 -9.069 -29.772 1.00 39.38 109 ARG A N 1
ATOM 798 C CA . ARG A 1 109 ? 48.391 -9.589 -28.445 1.00 39.38 109 ARG A CA 1
ATOM 799 C C . ARG A 1 109 ? 49.490 -8.703 -27.841 1.00 39.38 109 ARG A C 1
ATOM 801 O O . ARG A 1 109 ? 50.517 -8.536 -28.491 1.00 39.38 109 ARG A O 1
ATOM 808 N N . ILE A 1 110 ? 49.339 -8.217 -26.603 1.00 53.88 110 ILE A N 1
ATOM 809 C CA . ILE A 1 110 ? 50.462 -7.671 -25.814 1.00 53.88 110 ILE A CA 1
ATOM 810 C C . ILE A 1 110 ? 50.418 -8.217 -24.375 1.00 53.88 110 ILE A C 1
ATOM 812 O O . ILE A 1 110 ? 49.453 -8.028 -23.640 1.00 53.88 110 ILE A O 1
ATOM 816 N N . LEU A 1 111 ? 51.494 -8.928 -24.032 1.00 50.41 111 LEU A N 1
ATOM 817 C CA . LEU A 1 111 ? 51.967 -9.374 -22.715 1.00 50.41 111 LEU A CA 1
ATOM 818 C C . LEU A 1 111 ? 52.766 -8.246 -22.051 1.00 50.41 111 LEU A C 1
ATOM 820 O O . LEU A 1 111 ? 53.664 -7.773 -22.726 1.00 50.41 111 LEU A O 1
ATOM 824 N N . PHE A 1 112 ? 52.552 -7.920 -20.769 1.00 49.25 112 PHE A N 1
ATOM 825 C CA . PHE A 1 112 ? 53.530 -7.318 -19.826 1.00 49.25 112 PHE A CA 1
ATOM 826 C C . PHE A 1 112 ? 52.901 -7.305 -18.416 1.00 49.25 112 PHE A C 1
ATOM 828 O O . PHE A 1 112 ? 51.690 -7.179 -18.306 1.00 49.25 112 PHE A O 1
ATOM 835 N N . GLN A 1 113 ? 53.585 -7.299 -17.273 1.00 44.12 113 GLN A N 1
ATOM 836 C CA . GLN A 1 113 ? 54.812 -7.908 -16.756 1.00 44.12 113 GLN A CA 1
ATOM 837 C C . GLN A 1 113 ? 54.746 -7.656 -15.232 1.00 44.12 113 GLN A C 1
ATOM 839 O O . GLN A 1 113 ? 54.246 -6.630 -14.781 1.00 44.12 113 GLN A O 1
ATOM 844 N N . THR A 1 114 ? 55.200 -8.623 -14.445 1.00 47.34 114 THR A N 1
ATOM 845 C CA . THR A 1 114 ? 55.183 -8.691 -12.975 1.00 47.34 114 THR A CA 1
ATOM 846 C C . THR A 1 114 ? 56.044 -7.631 -12.275 1.00 47.34 114 THR A C 1
ATOM 848 O O . THR A 1 114 ? 57.143 -7.358 -12.752 1.00 47.34 114 THR A O 1
ATOM 851 N N . ASN A 1 115 ? 55.648 -7.182 -11.073 1.00 46.84 115 ASN A N 1
ATOM 852 C CA . ASN A 1 115 ? 56.585 -6.805 -10.002 1.00 46.84 115 ASN A CA 1
ATOM 853 C C . ASN A 1 115 ? 55.955 -6.981 -8.606 1.00 46.84 115 ASN A C 1
ATOM 855 O O . ASN A 1 115 ? 54.912 -6.413 -8.300 1.00 46.84 115 ASN A O 1
ATOM 859 N N . ILE A 1 116 ? 56.624 -7.786 -7.780 1.00 52.97 116 ILE A N 1
ATOM 860 C CA . ILE A 1 116 ? 56.341 -8.080 -6.368 1.00 52.97 116 ILE A CA 1
ATOM 861 C C . ILE A 1 116 ? 57.369 -7.310 -5.525 1.00 52.97 116 ILE A C 1
ATOM 863 O O . ILE A 1 116 ? 58.552 -7.358 -5.869 1.00 52.97 116 ILE A O 1
ATOM 867 N N . PRO A 1 117 ? 56.992 -6.719 -4.379 1.00 54.12 117 PRO A N 1
ATOM 868 C CA . PRO A 1 117 ? 57.913 -6.566 -3.257 1.00 54.12 117 PRO A CA 1
ATOM 869 C C . PRO A 1 117 ? 57.542 -7.450 -2.051 1.00 54.12 117 PRO A C 1
ATOM 871 O O . PRO A 1 117 ? 56.380 -7.703 -1.749 1.00 54.12 117 PRO A O 1
ATOM 874 N N . ARG A 1 118 ? 58.611 -7.953 -1.421 1.00 51.88 118 ARG A N 1
ATOM 875 C CA . ARG A 1 118 ? 58.717 -8.978 -0.368 1.00 51.88 118 ARG A CA 1
ATOM 876 C C . ARG A 1 118 ? 58.018 -8.632 0.960 1.00 51.88 118 ARG A C 1
ATOM 878 O O . ARG A 1 118 ? 58.024 -7.467 1.343 1.00 51.88 118 ARG A O 1
ATOM 885 N N . PRO A 1 119 ? 57.580 -9.648 1.730 1.00 51.19 119 PRO A N 1
ATOM 886 C CA . PRO A 1 119 ? 57.209 -9.486 3.132 1.00 51.19 119 PRO A CA 1
ATOM 887 C C . PRO A 1 119 ? 58.460 -9.394 4.022 1.00 51.19 119 PRO A C 1
ATOM 889 O O . PRO A 1 119 ? 59.343 -10.253 3.955 1.00 51.19 119 PRO A O 1
ATOM 892 N N . THR A 1 120 ? 58.531 -8.362 4.862 1.00 54.09 120 THR A N 1
ATOM 893 C CA . THR A 1 120 ? 59.531 -8.240 5.933 1.00 54.09 120 THR A CA 1
ATOM 894 C C . THR A 1 120 ? 58.962 -8.883 7.195 1.00 54.09 120 THR A C 1
ATOM 896 O O . THR A 1 120 ? 57.864 -8.544 7.629 1.00 54.09 120 THR A O 1
ATOM 899 N N . LEU A 1 121 ? 59.690 -9.855 7.737 1.00 49.56 121 LEU A N 1
ATOM 900 C CA . LEU A 1 121 ? 59.333 -10.623 8.924 1.00 49.56 121 LEU A CA 1
ATOM 901 C C . LEU A 1 121 ? 60.129 -10.050 10.106 1.00 49.56 121 LEU A C 1
ATOM 903 O O . LEU A 1 121 ? 61.315 -10.344 10.238 1.00 49.56 121 LEU A O 1
ATOM 907 N N . ASP A 1 122 ? 59.495 -9.211 10.926 1.00 45.31 122 ASP A N 1
ATOM 908 C CA . ASP A 1 122 ? 60.093 -8.673 12.152 1.00 45.31 122 ASP A CA 1
ATOM 909 C C . ASP A 1 122 ? 59.797 -9.605 13.334 1.00 45.31 122 ASP A C 1
ATOM 911 O O . ASP A 1 122 ? 58.649 -9.776 13.748 1.00 45.31 122 ASP A O 1
ATOM 915 N N . PHE A 1 123 ? 60.847 -10.213 13.888 1.00 56.78 123 PHE A N 1
ATOM 916 C CA . PHE A 1 123 ? 60.786 -10.946 15.151 1.00 56.78 123 PHE A CA 1
ATOM 917 C C . PHE A 1 123 ? 61.215 -10.026 16.302 1.00 56.78 123 PHE A C 1
ATOM 919 O O . PHE A 1 123 ? 62.350 -9.542 16.288 1.00 56.78 123 PHE A O 1
ATOM 926 N N . PRO A 1 124 ? 60.381 -9.808 17.332 1.00 60.25 124 PRO A N 1
ATOM 927 C CA . PRO A 1 124 ? 60.830 -9.148 18.546 1.00 60.25 124 PRO A CA 1
ATOM 928 C C . PRO A 1 124 ? 61.643 -10.119 19.417 1.00 60.25 124 PRO A C 1
ATOM 930 O O . PRO A 1 124 ? 61.157 -11.154 19.873 1.00 60.25 124 PRO A O 1
ATOM 933 N N . THR A 1 125 ? 62.900 -9.755 19.657 1.00 55.91 125 THR A N 1
ATOM 934 C CA . THR A 1 125 ? 63.807 -10.375 20.630 1.00 55.91 125 THR A CA 1
ATOM 935 C C . THR A 1 125 ? 63.282 -10.173 22.054 1.00 55.91 125 THR A C 1
ATOM 937 O O . THR A 1 125 ? 63.038 -9.044 22.477 1.00 55.91 125 THR A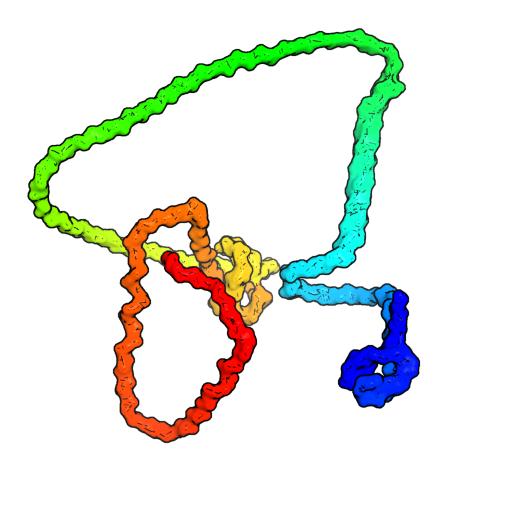 O 1
ATOM 940 N N . VAL A 1 126 ? 63.142 -11.264 22.811 1.00 45.19 126 VAL A N 1
ATOM 941 C CA . VAL A 1 126 ? 62.787 -11.241 24.237 1.00 45.19 126 VAL A CA 1
ATOM 942 C C . VAL A 1 126 ? 64.057 -11.051 25.066 1.00 45.19 126 VAL A C 1
ATOM 944 O O . VAL A 1 126 ? 64.913 -11.933 25.105 1.00 45.19 126 VAL A O 1
ATOM 947 N N . THR A 1 127 ? 64.159 -9.920 25.761 1.00 59.91 127 THR A N 1
ATOM 948 C CA . THR A 1 127 ? 65.186 -9.678 26.783 1.00 59.91 127 THR A CA 1
ATOM 949 C C . THR A 1 127 ? 64.528 -9.773 28.157 1.00 59.91 127 THR A C 1
ATOM 951 O O . THR A 1 127 ? 63.607 -9.017 28.458 1.00 59.91 127 THR A O 1
ATOM 954 N N . VAL A 1 128 ? 64.978 -10.710 28.991 1.00 55.75 128 VAL A N 1
ATOM 955 C CA . VAL A 1 128 ? 64.522 -10.856 30.381 1.00 55.75 128 VAL A CA 1
ATOM 956 C C . VAL A 1 128 ? 65.314 -9.875 31.251 1.00 55.75 128 VAL A C 1
ATOM 958 O O . VAL A 1 128 ? 66.540 -9.956 31.296 1.00 55.75 128 VAL A O 1
ATOM 961 N N . GLY A 1 129 ? 64.622 -8.939 31.908 1.00 58.12 129 GLY A N 1
ATOM 962 C CA . GLY A 1 129 ? 65.198 -7.930 32.805 1.00 58.12 129 GLY A CA 1
ATOM 963 C C . GLY A 1 129 ? 64.465 -7.856 34.152 1.00 58.12 129 GLY A C 1
ATOM 964 O O . GLY A 1 129 ? 63.281 -8.168 34.230 1.00 58.12 129 GLY A O 1
ATOM 965 N N . GLU A 1 130 ? 65.220 -7.483 35.187 1.00 60.47 130 GLU A N 1
ATOM 966 C CA . GLU A 1 130 ? 65.011 -7.609 36.645 1.00 60.47 130 GLU A CA 1
ATOM 967 C C . GLU A 1 130 ? 63.719 -7.049 37.291 1.00 60.47 130 GLU A C 1
ATOM 969 O O . GLU A 1 130 ? 63.026 -6.209 36.715 1.00 60.47 130 GLU A O 1
ATOM 974 N N . PRO A 1 131 ? 63.399 -7.488 38.534 1.00 54.56 131 PRO A N 1
ATOM 975 C CA . PRO A 1 131 ? 62.123 -7.215 39.186 1.00 54.56 131 PRO A CA 1
ATOM 976 C C . PRO A 1 131 ? 61.984 -5.787 39.744 1.00 54.56 131 PRO A C 1
ATOM 978 O O . PRO A 1 131 ? 62.790 -5.303 40.533 1.00 54.56 131 PRO A O 1
ATOM 981 N N . THR A 1 132 ? 60.858 -5.177 39.376 1.00 52.25 132 THR A N 1
ATOM 982 C CA . THR A 1 132 ? 59.908 -4.417 40.207 1.00 52.25 132 THR A CA 1
ATOM 983 C C . THR A 1 132 ? 60.443 -3.459 41.286 1.00 52.25 132 THR A C 1
ATOM 985 O O . THR A 1 132 ? 60.762 -3.850 42.407 1.00 52.25 132 THR A O 1
ATOM 988 N N . ARG A 1 133 ? 60.280 -2.152 41.028 1.00 47.53 133 ARG A N 1
ATOM 989 C CA . ARG A 1 133 ? 59.877 -1.169 42.052 1.00 47.53 133 ARG A CA 1
ATOM 990 C C . ARG A 1 133 ? 58.523 -0.574 41.666 1.00 47.53 133 ARG A C 1
ATOM 992 O O . ARG A 1 133 ? 58.433 0.241 40.754 1.00 47.53 133 ARG A O 1
ATOM 999 N N . THR A 1 134 ? 57.472 -0.999 42.359 1.00 52.50 134 THR A N 1
ATOM 1000 C CA . THR A 1 134 ? 56.104 -0.503 42.179 1.00 52.50 134 THR A CA 1
ATOM 1001 C C . THR A 1 134 ? 55.981 0.901 42.770 1.00 52.50 134 THR A C 1
ATOM 1003 O O . THR A 1 134 ? 55.896 1.060 43.985 1.00 52.50 134 THR A O 1
ATOM 1006 N N . ALA A 1 135 ? 55.960 1.930 41.924 1.00 57.50 135 ALA A N 1
ATOM 1007 C CA . ALA A 1 135 ? 55.387 3.218 42.296 1.00 57.50 135 ALA A CA 1
ATOM 1008 C C . ALA A 1 135 ? 53.865 3.121 42.116 1.00 57.50 135 ALA A C 1
ATOM 1010 O O . ALA A 1 135 ? 53.390 2.791 41.029 1.00 57.50 135 ALA A O 1
ATOM 1011 N N . SER A 1 136 ? 53.102 3.364 43.184 1.00 59.53 136 SER A N 1
ATOM 1012 C CA . SER A 1 136 ? 51.639 3.425 43.120 1.00 59.53 136 SER A CA 1
ATOM 1013 C C . SER A 1 136 ? 51.236 4.608 42.239 1.00 59.53 136 SER A C 1
ATOM 1015 O O . SER A 1 136 ? 51.460 5.766 42.593 1.00 59.53 136 SER A O 1
ATOM 1017 N N . ARG A 1 137 ? 50.722 4.313 41.043 1.00 56.84 137 ARG A N 1
ATOM 1018 C CA . ARG A 1 137 ? 50.263 5.303 40.069 1.00 56.84 137 ARG A CA 1
ATOM 1019 C C . ARG A 1 137 ? 48.959 5.900 40.589 1.00 56.84 137 ARG A C 1
ATOM 1021 O O . ARG A 1 137 ? 47.928 5.238 40.546 1.00 56.84 137 ARG A O 1
ATOM 1028 N N . THR A 1 138 ? 49.005 7.142 41.065 1.00 61.88 138 THR A N 1
ATOM 1029 C CA . THR A 1 138 ? 47.805 7.951 41.305 1.00 61.88 138 THR A CA 1
ATOM 1030 C C . THR A 1 138 ? 46.973 7.949 40.026 1.00 61.88 138 THR A C 1
ATOM 1032 O O . THR A 1 138 ? 47.445 8.395 38.977 1.00 61.88 138 THR A O 1
ATOM 1035 N N . GLN A 1 139 ? 45.771 7.376 40.090 1.00 68.69 139 GLN A N 1
ATOM 1036 C CA . GLN A 1 139 ? 44.848 7.354 38.964 1.00 68.69 139 GLN A CA 1
ATOM 1037 C C . GLN A 1 139 ? 44.491 8.811 38.626 1.00 68.69 139 GLN A C 1
ATOM 1039 O O . GLN A 1 139 ? 44.084 9.549 39.527 1.00 68.69 139 GLN A O 1
ATOM 1044 N N . PRO A 1 140 ? 44.702 9.270 37.379 1.00 69.94 140 PRO A N 1
ATOM 1045 C CA . PRO A 1 140 ? 44.248 10.594 36.975 1.00 69.94 140 PRO A CA 1
ATOM 1046 C C . PRO A 1 140 ? 42.726 10.674 37.171 1.00 69.94 140 PRO A C 1
ATOM 1048 O O . PRO A 1 140 ? 42.059 9.644 37.031 1.00 69.94 140 PRO A O 1
ATOM 1051 N N . PRO A 1 141 ? 42.171 11.853 37.514 1.00 70.75 141 PRO A N 1
ATOM 1052 C CA . PRO A 1 141 ? 40.729 12.006 37.651 1.00 70.75 141 PRO A CA 1
ATOM 1053 C C . PRO A 1 141 ? 40.066 11.500 36.370 1.00 70.75 141 PRO A C 1
ATOM 1055 O O . PRO A 1 141 ? 40.406 11.938 35.269 1.00 70.75 141 PRO A O 1
ATOM 1058 N N . GLN A 1 142 ? 39.180 10.517 36.525 1.00 75.50 142 GLN A N 1
ATOM 1059 C CA . GLN A 1 142 ? 38.385 9.985 35.430 1.00 75.50 142 GLN A CA 1
ATOM 1060 C C . GLN A 1 142 ? 37.605 11.160 34.825 1.00 75.50 142 GLN A C 1
ATOM 1062 O O . GLN A 1 142 ? 37.012 11.924 35.593 1.00 75.50 142 GLN A O 1
ATOM 1067 N N . PRO A 1 143 ? 37.655 11.374 33.497 1.00 67.31 143 PRO A N 1
ATOM 1068 C CA . PRO A 1 143 ? 36.943 12.481 32.882 1.00 67.31 143 PRO A CA 1
ATOM 1069 C C . PRO A 1 143 ? 35.463 12.344 33.232 1.00 67.31 143 PRO A C 1
ATOM 1071 O O . PRO A 1 143 ? 34.829 11.342 32.905 1.00 67.31 143 PRO A O 1
ATOM 1074 N N . THR A 1 144 ? 34.930 13.332 33.949 1.00 71.75 144 THR A N 1
ATOM 1075 C CA . THR A 1 144 ? 33.496 13.444 34.191 1.00 71.75 144 THR A CA 1
ATOM 1076 C C . THR A 1 144 ? 32.817 13.446 32.830 1.00 71.75 144 THR A C 1
ATOM 1078 O O . THR A 1 144 ? 33.116 14.317 32.008 1.00 71.75 144 THR A O 1
ATOM 1081 N N . ALA A 1 145 ? 31.960 12.452 32.579 1.00 64.50 145 ALA A N 1
ATOM 1082 C CA . ALA A 1 145 ? 31.198 12.362 31.344 1.00 64.50 145 ALA A CA 1
ATOM 1083 C C . ALA A 1 145 ? 30.533 13.718 31.096 1.00 64.50 145 ALA A C 1
ATOM 1085 O O . ALA A 1 145 ? 29.764 14.217 31.918 1.00 64.50 145 ALA A O 1
ATOM 1086 N N . THR A 1 146 ? 30.920 14.361 29.998 1.00 68.06 146 THR A N 1
ATOM 1087 C CA . THR A 1 146 ? 30.287 15.603 29.574 1.00 68.06 146 THR A CA 1
ATOM 1088 C C . THR A 1 146 ? 28.868 15.220 29.197 1.00 68.06 146 THR A C 1
ATOM 1090 O O . THR A 1 146 ? 28.695 14.447 28.259 1.00 68.06 146 THR A O 1
ATOM 1093 N N . LEU A 1 147 ? 27.879 15.681 29.969 1.00 56.69 147 LEU A N 1
ATOM 1094 C CA . LEU A 1 147 ? 26.468 15.441 29.677 1.00 56.69 147 LEU A CA 1
ATOM 1095 C C . LEU A 1 147 ? 26.215 15.903 28.241 1.00 56.69 147 LEU A C 1
ATOM 1097 O O . LEU A 1 147 ? 26.267 17.099 27.950 1.00 56.69 147 LEU A O 1
ATOM 1101 N N . THR A 1 148 ? 26.038 14.952 27.326 1.00 65.38 148 THR A N 1
ATOM 1102 C CA . THR A 1 148 ? 25.657 15.259 25.953 1.00 65.38 148 THR A CA 1
ATOM 1103 C C . THR A 1 148 ? 24.288 15.928 26.030 1.00 65.38 148 THR A C 1
ATOM 1105 O O . THR A 1 148 ? 23.403 15.369 26.680 1.00 65.38 148 THR A O 1
ATOM 1108 N N . PRO A 1 149 ? 24.105 17.132 25.461 1.00 68.75 149 PRO A N 1
ATOM 1109 C CA . PRO A 1 149 ? 22.811 17.794 25.507 1.00 68.75 149 PRO A CA 1
ATOM 1110 C C . PRO A 1 149 ? 21.769 16.864 24.885 1.00 68.75 149 PRO A C 1
ATOM 1112 O O . PRO A 1 149 ? 21.934 16.417 23.749 1.00 68.75 149 PRO A O 1
ATOM 1115 N N . THR A 1 150 ? 20.725 16.545 25.650 1.00 72.50 150 THR A N 1
ATOM 1116 C CA . THR A 1 150 ? 19.570 15.799 25.153 1.00 72.50 150 THR A CA 1
ATOM 1117 C C . THR A 1 150 ? 19.014 16.551 23.953 1.00 72.50 150 THR A C 1
ATOM 1119 O O . THR A 1 150 ? 18.743 17.748 24.037 1.00 72.50 150 THR A O 1
ATOM 1122 N N . ARG A 1 151 ? 18.916 15.871 22.812 1.00 80.94 151 ARG A N 1
ATOM 1123 C CA . ARG A 1 151 ? 18.480 16.485 21.560 1.00 80.94 151 ARG A CA 1
ATOM 1124 C C . ARG A 1 151 ? 17.008 16.881 21.691 1.00 80.94 151 ARG A C 1
ATOM 1126 O O . ARG A 1 151 ? 16.177 16.029 21.987 1.00 80.94 151 ARG A O 1
ATOM 1133 N N . GLU A 1 152 ? 16.707 18.162 21.497 1.00 85.06 152 GLU A N 1
ATOM 1134 C CA . GLU A 1 152 ? 15.335 18.683 21.561 1.00 85.06 152 GLU A CA 1
ATOM 1135 C C . GLU A 1 152 ? 14.465 18.056 20.469 1.00 85.06 152 GLU A C 1
ATOM 1137 O O . GLU A 1 152 ? 14.972 17.911 19.361 1.00 85.06 152 GLU A O 1
ATOM 1142 N N . PRO A 1 153 ? 13.195 17.713 20.734 1.00 92.06 153 PRO A N 1
ATOM 1143 C CA . PRO A 1 153 ? 12.291 17.047 19.792 1.00 92.06 153 PRO A CA 1
ATOM 1144 C C . PRO A 1 153 ? 12.073 17.842 18.492 1.00 92.06 153 PRO A C 1
ATOM 1146 O O . PRO A 1 153 ? 12.253 19.059 18.426 1.00 92.06 153 PRO A O 1
ATOM 1149 N N . CYS A 1 154 ? 11.692 17.142 17.425 1.00 94.75 154 CYS A N 1
ATOM 1150 C CA . CYS A 1 154 ? 11.412 17.739 16.122 1.00 94.75 154 CYS A CA 1
ATOM 1151 C C . CYS A 1 154 ? 10.020 18.389 16.144 1.00 94.75 154 CYS A C 1
ATOM 1153 O O . CYS A 1 154 ? 9.012 17.697 16.032 1.00 94.75 154 CYS A O 1
ATOM 1155 N N . LEU A 1 155 ? 9.960 19.716 16.283 1.00 97.00 155 LEU A N 1
ATOM 1156 C CA . LEU A 1 155 ? 8.713 20.478 16.178 1.00 97.00 155 LEU A CA 1
ATOM 1157 C C . LEU A 1 155 ? 8.392 20.761 14.705 1.00 97.00 155 LEU A C 1
ATOM 1159 O O . LEU A 1 155 ? 9.217 21.338 13.990 1.00 97.00 155 LEU A O 1
ATOM 1163 N N . GLN A 1 156 ? 7.206 20.364 14.247 1.00 96.19 156 GLN A N 1
ATOM 1164 C CA . GLN A 1 156 ? 6.746 20.586 12.871 1.00 96.19 156 GLN A CA 1
ATOM 1165 C C . GLN A 1 156 ? 5.352 21.211 12.855 1.00 96.19 156 GLN A C 1
ATOM 1167 O O . GLN A 1 156 ? 4.465 20.762 13.574 1.00 96.19 156 GLN A O 1
ATOM 1172 N N . GLU A 1 157 ? 5.149 22.215 12.002 1.00 97.38 157 GLU A N 1
ATOM 1173 C CA . GLU A 1 157 ? 3.827 22.794 11.742 1.00 97.38 157 GLU A CA 1
ATOM 1174 C C . GLU A 1 157 ? 3.114 22.000 10.636 1.00 97.38 157 GLU A C 1
ATOM 1176 O O . GLU A 1 157 ? 3.696 21.720 9.584 1.00 97.38 157 GLU A O 1
ATOM 1181 N N . VAL A 1 158 ? 1.854 21.633 10.868 1.00 97.62 158 VAL A N 1
ATOM 1182 C CA . VAL A 1 158 ? 1.020 20.892 9.912 1.00 97.62 158 VAL A CA 1
ATOM 1183 C C . VAL A 1 158 ? 0.625 21.817 8.751 1.00 97.62 158 VAL A C 1
ATOM 1185 O O . VAL A 1 158 ? -0.097 22.796 8.955 1.00 97.62 158 VAL A O 1
ATOM 1188 N N . LEU A 1 159 ? 1.041 21.517 7.515 1.00 97.69 159 LEU A N 1
ATOM 1189 C CA . LEU A 1 159 ? 0.563 22.244 6.330 1.00 97.69 159 LEU A CA 1
ATOM 1190 C C . LEU A 1 159 ? -0.802 21.709 5.844 1.00 97.69 159 LEU A C 1
ATOM 1192 O O . LEU A 1 159 ? -1.195 20.591 6.178 1.00 97.69 159 LEU A O 1
ATOM 1196 N N . PRO A 1 160 ? -1.549 22.477 5.027 1.00 96.06 160 PRO A N 1
ATOM 1197 C CA . PRO A 1 160 ? -2.716 21.947 4.329 1.00 96.06 160 PRO A CA 1
ATOM 1198 C C . PRO A 1 160 ? -2.320 20.737 3.471 1.00 96.06 160 PRO A C 1
ATOM 1200 O O . PRO A 1 160 ? -1.317 20.796 2.764 1.00 96.06 160 PRO A O 1
ATOM 1203 N N . ASP A 1 161 ? -3.114 19.668 3.543 1.00 94.38 161 ASP A N 1
ATOM 1204 C CA . ASP A 1 161 ? -2.890 18.372 2.877 1.00 94.38 161 ASP A CA 1
ATOM 1205 C C . ASP A 1 161 ? -1.732 17.518 3.433 1.00 94.38 161 ASP A C 1
ATOM 1207 O O . ASP A 1 161 ? -1.422 16.465 2.867 1.00 94.38 161 ASP A O 1
ATOM 1211 N N . ASP A 1 162 ? -1.117 17.912 4.554 1.00 96.38 162 ASP A N 1
ATOM 1212 C CA . ASP A 1 162 ? -0.155 17.053 5.241 1.00 96.38 162 ASP A CA 1
ATOM 1213 C C . ASP A 1 162 ? -0.831 15.960 6.071 1.00 96.38 162 ASP A C 1
ATOM 1215 O O . ASP A 1 162 ? -1.892 16.146 6.662 1.00 96.38 162 ASP A O 1
ATOM 1219 N N . GLY A 1 163 ? -0.176 14.799 6.110 1.00 95.88 163 GLY A N 1
ATOM 1220 C CA . GLY A 1 163 ? -0.551 13.663 6.941 1.00 95.88 163 GLY A CA 1
ATOM 1221 C C . GLY A 1 163 ? 0.501 13.417 8.017 1.00 95.88 163 GLY A C 1
ATOM 1222 O O . GLY A 1 163 ? 1.679 13.722 7.823 1.00 95.88 163 GLY A O 1
ATOM 1223 N N . LEU A 1 164 ? 0.120 12.767 9.116 1.00 95.94 164 LEU A N 1
ATOM 1224 C CA . LEU A 1 164 ? 1.055 12.449 10.201 1.00 95.94 164 LEU A CA 1
ATOM 1225 C C . LEU A 1 164 ? 2.285 11.665 9.694 1.00 95.94 164 LEU A C 1
ATOM 1227 O O . LEU A 1 164 ? 3.420 11.944 10.069 1.00 95.94 164 LEU A O 1
ATOM 1231 N N . ILE A 1 165 ? 2.077 10.767 8.723 1.00 96.31 165 ILE A N 1
ATOM 1232 C CA . ILE A 1 165 ? 3.142 9.998 8.058 1.00 96.31 165 ILE A CA 1
ATOM 1233 C C . ILE A 1 165 ? 4.125 10.911 7.293 1.00 96.31 165 ILE A C 1
ATOM 1235 O O . ILE A 1 165 ? 5.339 10.691 7.342 1.00 96.31 165 ILE A O 1
ATOM 1239 N N . SER A 1 166 ? 3.648 11.948 6.588 1.00 95.81 166 SER A N 1
ATOM 1240 C CA . SER A 1 166 ? 4.528 12.867 5.839 1.00 95.81 166 SER A CA 1
ATOM 1241 C C . SER A 1 166 ? 5.346 13.764 6.774 1.00 95.81 166 SER A C 1
ATOM 1243 O O . SER A 1 166 ? 6.452 14.189 6.434 1.00 95.81 166 SER A O 1
ATOM 1245 N N . MET A 1 167 ? 4.832 14.058 7.968 1.00 95.88 167 MET A N 1
ATOM 1246 C CA . MET A 1 167 ? 5.550 14.816 8.998 1.00 95.88 167 MET A CA 1
ATOM 1247 C C . MET A 1 167 ? 6.617 13.966 9.693 1.00 95.88 167 MET A C 1
ATOM 1249 O O . MET A 1 167 ? 7.775 14.374 9.766 1.00 95.88 167 MET A O 1
ATOM 1253 N N . VAL A 1 168 ? 6.264 12.748 10.107 1.00 95.75 168 VAL A N 1
ATOM 1254 C CA . VAL A 1 168 ? 7.180 11.794 10.756 1.00 95.75 168 VAL A CA 1
ATOM 1255 C C . VAL A 1 168 ? 8.375 11.465 9.853 1.00 95.75 168 VAL A C 1
ATOM 1257 O O . VAL A 1 168 ? 9.528 11.512 10.289 1.00 95.75 168 VAL A O 1
ATOM 1260 N N . THR A 1 169 ? 8.131 11.248 8.558 1.00 95.38 169 THR A N 1
ATOM 1261 C CA . THR A 1 169 ? 9.202 11.004 7.573 1.00 95.38 169 THR A CA 1
ATOM 1262 C C . THR A 1 169 ? 10.097 12.223 7.330 1.00 95.38 169 THR A C 1
ATOM 1264 O O . THR A 1 169 ? 11.298 12.056 7.107 1.00 95.38 169 THR A O 1
ATOM 1267 N N . ARG A 1 170 ? 9.574 13.455 7.439 1.00 94.56 170 ARG A N 1
ATOM 1268 C CA . ARG A 1 170 ? 10.391 14.686 7.396 1.00 94.56 170 ARG A CA 1
ATOM 1269 C C . ARG A 1 170 ? 11.315 14.823 8.605 1.00 94.56 170 ARG A C 1
ATOM 1271 O O . ARG A 1 170 ? 12.429 15.316 8.442 1.00 94.56 170 ARG A O 1
ATOM 1278 N N . CYS A 1 171 ? 10.903 14.329 9.772 1.00 94.19 171 CYS A N 1
ATOM 1279 C CA . CYS A 1 171 ? 11.760 14.238 10.960 1.00 94.19 171 CYS A CA 1
ATOM 1280 C C . CYS A 1 171 ? 12.740 13.043 10.924 1.00 94.19 171 CYS A C 1
ATOM 1282 O O . CYS A 1 171 ? 13.508 12.850 11.864 1.00 94.19 171 CYS A O 1
ATOM 1284 N N . GLY A 1 172 ? 12.778 12.273 9.828 1.00 94.19 172 GLY A N 1
ATOM 1285 C CA . GLY A 1 172 ? 13.800 11.252 9.574 1.00 94.19 172 GLY A CA 1
ATOM 1286 C C . GLY A 1 172 ? 13.447 9.838 10.032 1.00 94.19 172 GLY A C 1
ATOM 1287 O O . GLY A 1 172 ? 14.279 8.938 9.899 1.00 94.19 172 GLY A O 1
ATOM 1288 N N . HIS A 1 173 ? 12.230 9.617 10.523 1.00 94.38 173 HIS A N 1
ATOM 1289 C CA . HIS A 1 173 ? 11.749 8.281 10.867 1.00 94.38 173 HIS A CA 1
ATOM 1290 C C . HIS A 1 173 ? 11.453 7.455 9.621 1.00 94.38 173 HIS A C 1
ATOM 1292 O O . HIS A 1 173 ? 10.973 7.964 8.603 1.00 94.38 173 HIS A O 1
ATOM 1298 N N . ARG A 1 174 ? 11.757 6.161 9.704 1.00 90.75 174 ARG A N 1
ATOM 1299 C CA . ARG A 1 174 ? 11.499 5.186 8.631 1.00 90.75 174 ARG A CA 1
ATOM 1300 C C . ARG A 1 174 ? 10.476 4.140 9.045 1.00 90.75 174 ARG A C 1
ATOM 1302 O O . ARG A 1 174 ? 9.843 3.537 8.182 1.00 90.75 174 ARG A O 1
ATOM 1309 N N . ASP A 1 175 ? 10.349 3.915 10.340 1.00 91.88 175 ASP A N 1
ATOM 1310 C CA . ASP A 1 175 ? 9.362 3.052 10.951 1.00 91.88 175 ASP A CA 1
ATOM 1311 C C . ASP A 1 175 ? 8.042 3.800 11.181 1.00 91.88 175 ASP A C 1
ATOM 1313 O O . ASP A 1 175 ? 8.001 5.008 11.402 1.00 91.88 175 ASP A O 1
ATOM 1317 N N . LEU A 1 176 ? 6.941 3.055 11.087 1.00 91.12 176 LEU A N 1
ATOM 1318 C CA . LEU A 1 176 ? 5.591 3.574 11.311 1.00 91.12 176 LEU A CA 1
ATOM 1319 C C . LEU A 1 176 ? 5.150 3.420 12.775 1.00 91.12 176 LEU A C 1
ATOM 1321 O O . LEU A 1 176 ? 4.093 3.922 13.140 1.00 91.12 176 LEU A O 1
ATOM 1325 N N . PHE A 1 177 ? 5.937 2.743 13.618 1.00 91.94 177 PHE A N 1
ATOM 1326 C CA . PHE A 1 177 ? 5.597 2.514 15.026 1.00 91.94 177 PHE A CA 1
ATOM 1327 C C . PHE A 1 177 ? 5.655 3.801 15.855 1.00 91.94 177 PHE A C 1
ATOM 1329 O O . PHE A 1 177 ? 4.847 3.975 16.763 1.00 91.94 177 PHE A O 1
ATOM 1336 N N . VAL A 1 178 ? 6.515 4.748 15.468 1.00 94.25 178 VAL A N 1
ATOM 1337 C CA . VAL A 1 178 ? 6.566 6.102 16.044 1.00 94.25 178 VAL A CA 1
ATOM 1338 C C . VAL A 1 178 ? 5.251 6.870 15.916 1.00 94.25 178 VAL A C 1
ATOM 1340 O O . VAL A 1 178 ? 5.006 7.792 16.684 1.00 94.25 178 VAL A O 1
ATOM 1343 N N . ILE A 1 179 ? 4.360 6.498 14.993 1.00 95.88 179 ILE A N 1
ATOM 1344 C CA . ILE A 1 179 ? 3.074 7.187 14.834 1.00 95.88 179 ILE A CA 1
ATOM 1345 C C . ILE A 1 179 ? 2.235 7.082 16.111 1.00 95.88 179 ILE A C 1
ATOM 1347 O O . ILE A 1 179 ? 1.638 8.074 16.515 1.00 95.88 179 ILE A O 1
ATOM 1351 N N . THR A 1 180 ? 2.217 5.919 16.766 1.00 95.94 180 THR A N 1
ATOM 1352 C CA . THR A 1 180 ? 1.482 5.737 18.026 1.00 95.94 180 THR A CA 1
ATOM 1353 C C . THR A 1 180 ? 2.061 6.615 19.131 1.00 95.94 180 THR A C 1
ATOM 1355 O O . THR A 1 180 ? 1.310 7.266 19.846 1.00 95.94 180 THR A O 1
ATOM 1358 N N . GLU A 1 181 ? 3.388 6.716 19.203 1.00 95.38 181 GLU A N 1
ATOM 1359 C CA . GLU A 1 181 ? 4.066 7.576 20.173 1.00 95.38 181 GLU A CA 1
ATOM 1360 C C . GLU A 1 181 ? 3.780 9.062 19.919 1.00 95.38 181 GLU A C 1
ATOM 1362 O O . GLU A 1 181 ? 3.527 9.804 20.859 1.00 95.38 181 GLU A O 1
ATOM 1367 N N . VAL A 1 182 ? 3.734 9.506 18.658 1.00 96.12 182 VAL A N 1
ATOM 1368 C CA . VAL A 1 182 ? 3.386 10.898 18.315 1.00 96.12 182 VAL A CA 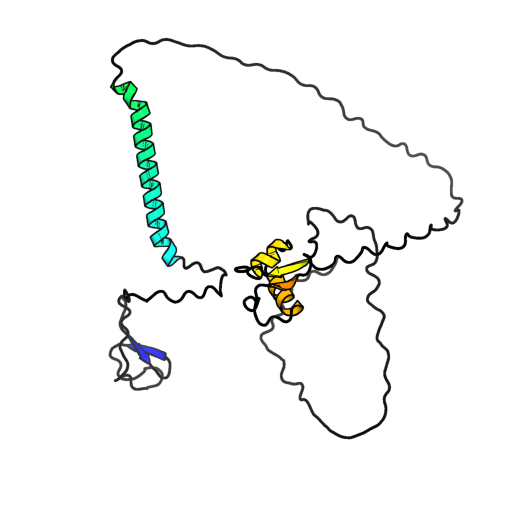1
ATOM 1369 C C . VAL A 1 182 ? 1.929 11.215 18.655 1.00 96.12 182 VAL A C 1
ATOM 1371 O O . VAL A 1 182 ? 1.643 12.325 19.102 1.00 96.12 182 VAL A O 1
ATOM 1374 N N . ILE A 1 183 ? 1.013 10.261 18.463 1.00 97.19 183 ILE A N 1
ATOM 1375 C CA . ILE A 1 183 ? -0.395 10.416 18.852 1.00 97.19 183 ILE A CA 1
ATOM 1376 C C . ILE A 1 183 ? -0.501 10.603 20.368 1.00 97.19 183 ILE A C 1
ATOM 1378 O O . ILE A 1 183 ? -1.161 11.537 20.816 1.00 97.19 183 ILE A O 1
ATOM 1382 N N . GLU A 1 184 ? 0.190 9.766 21.144 1.00 95.94 184 GLU A N 1
ATOM 1383 C CA . GLU A 1 184 ? 0.209 9.849 22.608 1.00 95.94 184 GLU A CA 1
ATOM 1384 C C . GLU A 1 184 ? 0.903 11.122 23.117 1.00 95.94 184 GLU A C 1
ATOM 1386 O O . GLU A 1 184 ? 0.415 11.750 24.051 1.00 95.94 184 GLU A O 1
ATOM 1391 N N . LEU A 1 185 ? 2.005 11.542 22.488 1.00 95.75 185 LEU A N 1
ATOM 1392 C CA . LEU A 1 185 ? 2.784 12.713 22.903 1.00 95.75 185 LEU A CA 1
ATOM 1393 C C . LEU A 1 185 ? 2.045 14.041 22.671 1.00 95.75 185 LEU A C 1
ATOM 1395 O O . LEU A 1 185 ? 2.295 15.010 23.383 1.00 95.75 185 LEU A O 1
ATOM 1399 N N . ASN A 1 186 ? 1.144 14.087 21.686 1.00 96.38 186 ASN A N 1
ATOM 1400 C CA . ASN A 1 186 ? 0.399 15.292 21.303 1.00 96.38 186 ASN A CA 1
ATOM 1401 C C . ASN A 1 186 ? -1.094 15.224 21.668 1.00 96.38 186 ASN A C 1
ATOM 1403 O O . ASN A 1 186 ? -1.868 16.047 21.184 1.00 96.38 186 ASN A O 1
ATOM 1407 N N . ASP A 1 187 ? -1.510 14.250 22.486 1.00 97.38 187 ASP A N 1
ATOM 1408 C CA . ASP A 1 187 ? -2.909 14.041 22.891 1.00 97.38 187 ASP A CA 1
ATOM 1409 C C . ASP A 1 187 ? -3.898 13.934 21.701 1.00 97.38 187 ASP A C 1
ATOM 1411 O O . ASP A 1 187 ? -5.053 14.369 21.780 1.00 97.38 187 ASP A O 1
ATOM 1415 N N . LEU A 1 188 ? -3.467 13.348 20.577 1.00 96.69 188 LEU A N 1
ATOM 1416 C CA . LEU A 1 188 ? -4.320 13.143 19.401 1.00 96.69 188 LEU A CA 1
ATOM 1417 C C . LEU A 1 188 ? -5.235 11.922 19.600 1.00 96.69 188 LEU A C 1
ATOM 1419 O O . LEU A 1 188 ? -4.843 10.918 20.191 1.00 96.69 188 LEU A O 1
ATOM 1423 N N . VAL A 1 189 ? -6.464 11.968 19.074 1.00 96.69 189 VAL A N 1
ATOM 1424 C CA . VAL A 1 189 ? -7.401 10.825 19.158 1.00 96.69 189 VAL A CA 1
ATOM 1425 C C . VAL A 1 189 ? -7.100 9.761 18.095 1.00 96.69 189 VAL A C 1
ATOM 1427 O O . VAL A 1 189 ? -7.250 8.566 18.345 1.00 96.69 189 VAL A O 1
ATOM 1430 N N . ASP A 1 190 ? -6.702 10.190 16.896 1.00 96.56 190 ASP A N 1
ATOM 1431 C CA . ASP A 1 190 ? -6.331 9.328 15.767 1.00 96.56 190 ASP A CA 1
ATOM 1432 C C . ASP A 1 190 ? -5.316 10.068 14.873 1.00 96.56 190 ASP A C 1
ATOM 1434 O O . ASP A 1 190 ? -5.216 11.296 14.905 1.00 96.56 190 ASP A O 1
ATOM 1438 N N . ALA A 1 191 ? -4.606 9.342 14.009 1.00 93.94 191 ALA A N 1
ATOM 1439 C CA . ALA A 1 191 ? -3.619 9.889 13.073 1.00 93.94 191 ALA A CA 1
ATOM 1440 C C . ALA A 1 191 ? -4.204 10.909 12.074 1.00 93.94 191 ALA A C 1
ATOM 1442 O O . ALA A 1 191 ? -3.460 11.649 11.430 1.00 93.94 191 ALA A O 1
ATOM 1443 N N . GLY A 1 192 ? -5.530 10.910 11.903 1.00 94.44 192 GLY A N 1
ATOM 1444 C CA . GLY A 1 192 ? -6.259 11.825 11.026 1.00 94.44 192 GLY A CA 1
ATOM 1445 C C . GLY A 1 192 ? -6.816 13.078 11.708 1.00 94.44 192 GLY A C 1
ATOM 1446 O O . GLY A 1 192 ? -7.402 13.897 11.008 1.00 94.44 192 GLY A O 1
ATOM 1447 N N . ASP A 1 193 ? -6.668 13.238 13.029 1.00 95.50 193 ASP A N 1
ATOM 1448 C CA . ASP A 1 193 ? -7.238 14.380 13.776 1.00 95.50 193 ASP A CA 1
ATOM 1449 C C . ASP A 1 193 ? -6.358 15.648 13.740 1.00 95.50 193 ASP A C 1
ATOM 1451 O O . ASP A 1 193 ? -6.650 16.650 14.386 1.00 95.50 193 ASP A O 1
ATOM 1455 N N . ILE A 1 194 ? -5.283 15.626 12.951 1.00 96.62 194 ILE A N 1
ATOM 1456 C CA . ILE A 1 194 ? -4.360 16.753 12.795 1.00 96.62 194 ILE A CA 1
ATOM 1457 C C . ILE A 1 194 ? -5.014 17.923 12.051 1.00 96.62 194 ILE A C 1
ATOM 1459 O O . ILE A 1 194 ? -5.735 17.737 11.062 1.00 96.62 194 ILE A O 1
ATOM 1463 N N . ARG A 1 195 ? -4.745 19.156 12.493 1.00 96.56 195 ARG A N 1
ATOM 1464 C CA . ARG A 1 195 ? -5.288 20.370 11.860 1.00 96.56 195 ARG A CA 1
ATOM 1465 C C . ARG A 1 195 ? -4.189 21.215 11.219 1.00 96.56 195 ARG A C 1
ATOM 1467 O O . ARG A 1 195 ? -3.144 21.407 11.829 1.00 96.56 195 ARG A O 1
ATOM 1474 N N . PRO A 1 196 ? -4.419 21.798 10.026 1.00 96.94 196 PRO A N 1
ATOM 1475 C CA . PRO A 1 196 ? -3.467 22.738 9.442 1.00 96.94 196 PRO A CA 1
ATOM 1476 C C . PRO A 1 196 ? -3.171 23.909 10.394 1.00 96.94 196 PRO A C 1
ATOM 1478 O O . PRO A 1 196 ? -4.102 24.548 10.892 1.00 96.94 196 PRO A O 1
ATOM 1481 N N . GLY A 1 197 ? -1.888 24.193 10.621 1.00 96.00 197 GLY A N 1
ATOM 1482 C CA . GLY A 1 197 ? -1.385 25.211 11.552 1.00 96.00 197 GLY A CA 1
ATOM 1483 C C . GLY A 1 197 ? -1.126 24.719 12.983 1.00 96.00 197 GLY A C 1
ATOM 1484 O O . GLY A 1 197 ? -0.715 25.507 13.833 1.00 96.00 197 GLY A O 1
ATOM 1485 N N . GLU A 1 198 ? -1.369 23.441 13.276 1.00 97.19 198 GLU A N 1
ATOM 1486 C CA . GLU A 1 198 ? -1.006 22.813 14.549 1.00 97.19 198 GLU A CA 1
ATOM 1487 C C . GLU A 1 198 ? 0.497 22.494 14.590 1.00 97.19 198 GLU A C 1
ATOM 1489 O O . GLU A 1 198 ? 1.080 22.130 13.569 1.00 97.19 198 GLU A O 1
ATOM 1494 N N . ILE A 1 199 ? 1.140 22.651 15.751 1.00 97.44 199 ILE A N 1
ATOM 1495 C CA . ILE A 1 199 ? 2.552 22.294 15.943 1.00 97.44 199 ILE A CA 1
ATOM 1496 C C . ILE A 1 199 ? 2.593 20.949 16.655 1.00 97.44 199 ILE A C 1
ATOM 1498 O O . ILE A 1 199 ? 2.125 20.851 17.786 1.00 97.44 199 ILE A O 1
ATOM 1502 N N . LEU A 1 200 ? 3.171 19.946 16.000 1.00 97.06 200 LEU A N 1
ATOM 1503 C CA . LEU A 1 200 ? 3.322 18.601 16.544 1.00 97.06 200 LEU A CA 1
ATOM 1504 C C . LEU A 1 200 ? 4.757 18.362 17.007 1.00 97.06 200 LEU A C 1
ATOM 1506 O O . LEU A 1 200 ? 5.720 18.676 16.296 1.00 97.06 200 LEU A O 1
ATOM 1510 N N . GLU A 1 201 ? 4.883 17.774 18.190 1.00 96.69 201 GLU A N 1
ATOM 1511 C CA . GLU A 1 201 ? 6.131 17.283 18.751 1.00 96.69 201 GLU A CA 1
ATOM 1512 C C . GLU A 1 201 ? 6.388 15.858 18.263 1.00 96.69 201 GLU A C 1
ATOM 1514 O O . GLU A 1 201 ? 5.602 14.944 18.510 1.00 96.69 201 GLU A O 1
ATOM 1519 N N . ILE A 1 202 ? 7.488 15.665 17.536 1.00 96.50 202 ILE A N 1
ATOM 1520 C CA . ILE A 1 202 ? 7.895 14.355 17.028 1.00 96.50 202 ILE A CA 1
ATOM 1521 C C . ILE A 1 202 ? 9.224 13.981 17.701 1.00 96.50 202 ILE A C 1
ATOM 1523 O O . ILE A 1 202 ? 10.194 14.744 17.588 1.00 96.50 202 ILE A O 1
ATOM 1527 N N . PRO A 1 203 ? 9.316 12.827 18.393 1.00 93.38 203 PRO A N 1
ATOM 1528 C CA . PRO A 1 203 ? 10.559 12.401 19.031 1.00 93.38 203 PRO A CA 1
ATOM 1529 C C . PRO A 1 203 ? 11.650 12.178 17.978 1.00 93.38 203 PRO A C 1
ATOM 1531 O O . PRO A 1 203 ? 11.356 11.992 16.798 1.00 93.38 203 PRO A O 1
ATOM 1534 N N . TRP A 1 204 ? 12.927 12.195 18.360 1.00 90.88 204 TRP A N 1
ATOM 1535 C CA . TRP A 1 204 ? 13.988 11.839 17.411 1.00 90.88 204 TRP A CA 1
ATOM 1536 C C . TRP A 1 204 ? 14.037 10.326 17.178 1.00 90.88 204 TRP A C 1
ATOM 1538 O O . TRP A 1 204 ? 13.760 9.563 18.103 1.00 90.88 204 TRP A O 1
ATOM 1548 N N . PRO A 1 205 ? 14.439 9.873 15.975 1.00 88.44 205 PRO A N 1
ATOM 1549 C CA . PRO A 1 205 ? 14.728 8.468 15.738 1.00 88.44 205 PRO A CA 1
ATOM 1550 C C . PRO A 1 205 ? 15.752 7.964 16.751 1.00 88.44 205 PRO A C 1
ATOM 1552 O O . PRO A 1 205 ? 16.807 8.580 16.934 1.00 88.44 205 PRO A O 1
ATOM 1555 N N . THR A 1 206 ? 15.453 6.834 17.391 1.00 82.56 206 THR A N 1
ATOM 1556 C CA . THR A 1 206 ? 16.439 6.145 18.226 1.00 82.56 206 THR A CA 1
ATOM 1557 C C . THR A 1 206 ? 17.590 5.706 17.325 1.00 82.56 206 THR A C 1
ATOM 1559 O O . THR A 1 206 ? 17.368 5.029 16.318 1.00 82.56 206 THR A O 1
ATOM 1562 N N . GLU A 1 207 ? 18.823 6.104 17.651 1.00 76.75 207 GLU A N 1
ATOM 1563 C CA . GLU A 1 207 ? 19.995 5.721 16.864 1.00 76.75 207 GLU A CA 1
ATOM 1564 C C . GLU A 1 207 ? 20.115 4.194 16.845 1.00 76.75 207 GLU A C 1
ATOM 1566 O O . GLU A 1 207 ? 20.424 3.549 17.847 1.00 76.75 207 GLU A O 1
ATOM 1571 N N . THR A 1 208 ? 19.831 3.594 15.690 1.00 72.75 208 THR A N 1
ATOM 1572 C CA . THR A 1 208 ? 20.051 2.165 15.494 1.00 72.75 208 THR A CA 1
ATOM 1573 C C . THR A 1 208 ? 21.551 1.963 15.336 1.00 72.75 208 THR A C 1
ATOM 1575 O O . THR A 1 208 ? 22.136 2.409 14.349 1.00 72.75 208 THR A O 1
ATOM 1578 N N . ILE A 1 209 ? 22.179 1.326 16.323 1.00 66.75 209 ILE A N 1
ATOM 1579 C CA . ILE A 1 209 ? 23.592 0.944 16.263 1.00 66.75 209 ILE A CA 1
ATOM 1580 C C . ILE A 1 209 ? 23.785 0.077 15.015 1.00 66.75 209 ILE A C 1
ATOM 1582 O O . ILE A 1 209 ? 23.152 -0.971 14.880 1.00 66.75 209 ILE A O 1
ATOM 1586 N N . ASP A 1 210 ? 24.624 0.535 14.085 1.00 62.91 210 ASP A N 1
ATOM 1587 C CA . ASP A 1 210 ? 24.916 -0.198 12.855 1.00 62.91 210 ASP A CA 1
ATOM 1588 C C . ASP A 1 210 ? 25.553 -1.553 13.225 1.00 62.91 210 ASP A C 1
ATOM 1590 O O . ASP A 1 210 ? 26.604 -1.581 13.874 1.00 62.91 210 ASP A O 1
ATOM 1594 N N . PRO A 1 211 ? 24.936 -2.686 12.832 1.00 65.56 211 PRO A N 1
ATOM 1595 C CA . PRO A 1 211 ? 25.409 -4.021 13.193 1.00 65.56 211 PRO A CA 1
ATOM 1596 C C . PRO A 1 211 ? 26.793 -4.345 12.619 1.00 65.56 211 PRO A C 1
ATOM 1598 O O . PRO A 1 211 ? 27.419 -5.316 13.043 1.00 65.56 211 PRO A O 1
ATOM 1601 N N . ASN A 1 212 ? 27.275 -3.558 11.653 1.00 69.94 212 ASN A N 1
ATOM 1602 C CA . ASN A 1 212 ? 28.582 -3.730 11.036 1.00 69.94 212 ASN A CA 1
ATOM 1603 C C . ASN A 1 212 ? 29.694 -2.930 11.736 1.00 69.94 212 ASN A C 1
ATOM 1605 O O . ASN A 1 212 ? 30.869 -3.081 11.389 1.00 69.94 212 ASN A O 1
ATOM 1609 N N . ILE A 1 213 ? 29.348 -2.105 12.728 1.00 60.62 213 ILE A N 1
ATOM 1610 C CA . ILE A 1 213 ? 30.313 -1.493 13.636 1.00 60.62 213 ILE A CA 1
ATOM 1611 C C . ILE A 1 213 ? 30.416 -2.426 14.839 1.00 60.62 213 ILE A C 1
ATOM 1613 O O . ILE A 1 213 ? 29.538 -2.451 15.696 1.00 60.62 213 ILE A O 1
ATOM 1617 N N . THR A 1 214 ? 31.492 -3.212 14.920 1.00 53.50 214 THR A N 1
ATOM 1618 C CA . THR A 1 214 ? 31.826 -3.913 16.165 1.00 53.50 214 THR A CA 1
ATOM 1619 C C . THR A 1 214 ? 31.913 -2.850 17.259 1.00 53.50 214 THR A C 1
ATOM 1621 O O . THR A 1 214 ? 32.775 -1.970 17.146 1.00 53.50 214 THR A O 1
ATOM 1624 N N . PRO A 1 215 ? 31.051 -2.872 18.293 1.00 51.81 215 PRO A N 1
ATOM 1625 C CA . PRO A 1 215 ? 31.164 -1.909 19.369 1.00 51.81 215 PRO A CA 1
ATOM 1626 C C . PRO A 1 215 ? 32.561 -2.068 19.960 1.00 51.81 215 PRO A C 1
ATOM 1628 O O . PRO A 1 215 ? 32.925 -3.131 20.469 1.00 51.81 215 PRO A O 1
ATOM 1631 N N . THR A 1 216 ? 33.375 -1.017 19.859 1.00 52.28 216 THR A N 1
ATOM 1632 C CA . THR A 1 216 ? 34.530 -0.890 20.741 1.00 52.28 216 THR A CA 1
ATOM 1633 C C . THR A 1 216 ? 33.923 -0.690 22.115 1.00 52.28 216 THR A C 1
ATOM 1635 O O . THR A 1 216 ? 33.515 0.414 22.459 1.00 52.28 216 THR A O 1
ATOM 1638 N N . LEU A 1 217 ? 33.747 -1.791 22.843 1.00 46.34 217 LEU A N 1
ATOM 1639 C CA . LEU A 1 217 ? 33.336 -1.777 24.235 1.00 46.34 217 LEU A CA 1
ATOM 1640 C C . LEU A 1 217 ? 34.404 -1.003 25.008 1.00 46.34 217 LEU A C 1
ATOM 1642 O O . LEU A 1 217 ? 35.415 -1.560 25.430 1.00 46.34 217 LEU A O 1
ATOM 1646 N N . GLU A 1 218 ? 34.191 0.296 25.174 1.00 47.94 218 GLU A N 1
ATOM 1647 C CA . GLU A 1 218 ? 34.742 1.008 26.309 1.00 47.94 218 GLU A CA 1
ATOM 1648 C C . GLU A 1 218 ? 33.955 0.497 27.529 1.00 47.94 218 GLU A C 1
ATOM 1650 O O . GLU A 1 218 ? 32.727 0.622 27.564 1.00 47.94 218 GLU A O 1
ATOM 1655 N N . PRO A 1 219 ? 34.593 -0.185 28.494 1.00 46.69 219 PRO A N 1
ATOM 1656 C CA . PRO A 1 219 ? 33.871 -0.843 29.569 1.00 46.69 219 PRO A CA 1
ATOM 1657 C C . PRO A 1 219 ? 33.402 0.214 30.567 1.00 46.69 219 PRO A C 1
ATOM 1659 O O . PRO A 1 219 ? 34.126 0.550 31.500 1.00 46.69 219 PRO A O 1
ATOM 1662 N N . THR A 1 220 ? 32.188 0.738 30.394 1.00 43.75 220 THR A N 1
ATOM 1663 C CA . THR A 1 220 ? 31.565 1.612 31.395 1.00 43.75 220 THR A CA 1
ATOM 1664 C C . THR A 1 220 ? 30.131 1.173 31.694 1.00 43.75 220 THR A C 1
ATOM 1666 O O . THR A 1 220 ? 29.176 1.561 31.039 1.00 43.75 220 THR A O 1
ATOM 1669 N N . GLN A 1 221 ? 30.041 0.382 32.769 1.00 45.31 221 GLN A N 1
ATOM 1670 C CA . GLN A 1 221 ? 28.975 0.392 33.778 1.00 45.31 221 GLN A CA 1
ATOM 1671 C C . GLN A 1 221 ? 27.597 -0.182 33.406 1.00 45.31 221 GLN A C 1
ATOM 1673 O O . GLN A 1 221 ? 26.578 0.496 33.459 1.00 45.31 221 GLN A O 1
ATOM 1678 N N . VAL A 1 222 ? 27.543 -1.511 33.287 1.00 39.62 222 VAL A N 1
ATOM 1679 C CA . VAL A 1 222 ? 26.387 -2.293 33.767 1.00 39.62 222 VAL A CA 1
ATOM 1680 C C . VAL A 1 222 ? 26.542 -2.484 35.284 1.00 39.62 222 VAL A C 1
ATOM 1682 O O . VAL A 1 222 ? 26.912 -3.554 35.754 1.00 39.62 222 VAL A O 1
ATOM 1685 N N . ALA A 1 223 ? 26.394 -1.413 36.068 1.00 46.38 223 ALA A N 1
ATOM 1686 C CA . ALA A 1 223 ? 26.464 -1.489 37.533 1.00 46.38 223 ALA A CA 1
ATOM 1687 C C . ALA A 1 223 ? 25.780 -0.292 38.214 1.00 46.38 223 ALA A C 1
ATOM 1689 O O . ALA A 1 223 ? 26.377 0.347 39.074 1.00 46.38 223 ALA A O 1
ATOM 1690 N N . ALA A 1 224 ? 24.548 0.053 37.828 1.00 43.12 224 ALA A N 1
ATOM 1691 C CA . ALA A 1 224 ? 23.784 1.073 38.557 1.00 43.12 224 ALA A CA 1
ATOM 1692 C C . ALA A 1 224 ? 22.257 0.969 38.386 1.00 43.12 224 ALA A C 1
ATOM 1694 O O . ALA A 1 224 ? 21.594 1.989 38.286 1.00 43.12 224 ALA A O 1
ATOM 1695 N N . ILE A 1 225 ? 21.667 -0.233 38.368 1.00 44.06 225 ILE A N 1
ATOM 1696 C CA . ILE A 1 225 ? 20.213 -0.382 38.591 1.00 44.06 225 ILE A CA 1
ATOM 1697 C C . ILE A 1 225 ? 19.954 -1.646 39.418 1.00 44.06 225 ILE A C 1
ATOM 1699 O O . ILE A 1 225 ? 19.440 -2.647 38.935 1.00 44.06 225 ILE A O 1
ATOM 1703 N N . SER A 1 226 ? 20.398 -1.639 40.673 1.00 42.91 226 SER A N 1
ATOM 1704 C CA . SER A 1 226 ? 19.957 -2.584 41.713 1.00 42.91 226 SER A CA 1
ATOM 1705 C C . SER A 1 226 ? 20.333 -2.036 43.088 1.00 42.91 226 SER A C 1
ATOM 1707 O O . SER A 1 226 ? 21.158 -2.625 43.773 1.00 42.91 226 SER A O 1
ATOM 1709 N N . ALA A 1 227 ? 19.801 -0.868 43.464 1.00 48.47 227 ALA A N 1
ATOM 1710 C CA . ALA A 1 227 ? 19.784 -0.412 44.860 1.00 48.47 227 ALA A CA 1
ATOM 1711 C C . ALA A 1 227 ? 19.001 0.902 45.039 1.00 48.47 227 ALA A C 1
ATOM 1713 O O . ALA A 1 227 ? 19.629 1.913 45.306 1.00 48.47 227 ALA A O 1
ATOM 1714 N N . VAL A 1 228 ? 17.665 0.903 44.939 1.00 39.78 228 VAL A N 1
ATOM 1715 C CA . VAL A 1 228 ? 16.776 1.709 45.812 1.00 39.78 228 VAL A CA 1
ATOM 1716 C C . VAL A 1 228 ? 15.408 1.002 45.871 1.00 39.78 228 VAL A C 1
ATOM 1718 O O . VAL A 1 228 ? 14.987 0.425 44.879 1.00 39.78 228 VAL A O 1
ATOM 1721 N N . THR A 1 229 ? 14.752 1.082 47.034 1.00 37.50 229 THR A N 1
ATOM 1722 C CA . THR A 1 229 ? 13.386 0.652 47.414 1.00 37.50 229 THR A CA 1
ATOM 1723 C C . THR A 1 229 ? 13.214 -0.749 48.006 1.00 37.50 229 THR A C 1
ATOM 1725 O O . THR A 1 229 ? 12.450 -1.575 47.517 1.00 37.50 229 THR A O 1
ATOM 1728 N N . ALA A 1 230 ? 13.846 -0.959 49.160 1.00 43.38 230 ALA A N 1
ATOM 1729 C CA . ALA A 1 230 ? 13.215 -1.670 50.270 1.00 43.38 230 ALA A CA 1
ATOM 1730 C C . ALA A 1 230 ? 13.229 -0.728 51.481 1.00 43.38 230 ALA A C 1
ATOM 1732 O O . ALA A 1 230 ? 14.123 -0.796 52.319 1.00 43.38 230 ALA A O 1
ATOM 1733 N N . GLU A 1 231 ? 12.272 0.198 51.536 1.00 38.53 231 GLU A N 1
ATOM 1734 C CA . GLU A 1 231 ? 11.988 0.954 52.753 1.00 38.53 231 GLU A CA 1
ATOM 1735 C C . GLU A 1 231 ? 10.576 0.582 53.200 1.00 38.53 231 GLU A C 1
ATOM 1737 O O . GLU A 1 231 ? 9.587 0.816 52.505 1.00 38.53 231 GLU A O 1
ATOM 1742 N N . ALA A 1 232 ? 10.523 -0.130 54.323 1.00 40.78 232 ALA A N 1
ATOM 1743 C CA . ALA A 1 232 ? 9.303 -0.548 54.977 1.00 40.78 232 ALA A CA 1
ATOM 1744 C C . ALA A 1 232 ? 8.604 0.688 55.549 1.00 40.78 232 ALA A C 1
ATOM 1746 O O . ALA A 1 232 ? 9.107 1.323 56.474 1.00 40.78 232 ALA A O 1
ATOM 1747 N N . VAL A 1 233 ? 7.436 1.013 55.001 1.00 40.28 233 VAL A N 1
ATOM 1748 C CA . VAL A 1 233 ? 6.511 1.971 55.603 1.00 40.28 233 VAL A CA 1
ATOM 1749 C C . VAL A 1 233 ? 5.635 1.205 56.593 1.00 40.28 233 VAL A C 1
ATOM 1751 O O . VAL A 1 233 ? 4.718 0.480 56.211 1.00 40.28 233 VAL A O 1
ATOM 1754 N N . ASP A 1 234 ? 5.968 1.350 57.874 1.00 38.91 234 ASP A N 1
ATOM 1755 C CA . ASP A 1 234 ? 5.110 1.025 59.011 1.00 38.91 234 ASP A CA 1
ATOM 1756 C C . ASP A 1 234 ? 4.074 2.148 59.168 1.00 38.91 234 ASP A C 1
ATOM 1758 O O . ASP A 1 234 ? 4.407 3.268 59.557 1.00 38.91 234 ASP A O 1
ATOM 1762 N N . VAL A 1 235 ? 2.816 1.868 58.818 1.00 43.53 235 VAL A N 1
ATOM 1763 C CA . VAL A 1 235 ? 1.672 2.715 59.176 1.00 43.53 235 VAL A CA 1
ATOM 1764 C C . VAL A 1 235 ? 0.657 1.839 59.887 1.00 43.53 235 VAL A C 1
ATOM 1766 O O . VAL A 1 235 ? -0.075 1.048 59.292 1.00 43.53 235 VAL A O 1
ATOM 1769 N N . THR A 1 236 ? 0.636 1.997 61.203 1.00 42.19 236 THR A N 1
ATOM 1770 C CA . THR A 1 236 ? -0.417 1.504 62.075 1.00 42.19 236 THR A CA 1
ATOM 1771 C C . THR A 1 236 ? -1.590 2.488 62.108 1.00 42.19 236 THR A C 1
ATOM 1773 O O . THR A 1 236 ? -1.421 3.702 62.035 1.00 42.19 236 THR A O 1
ATOM 1776 N N . THR A 1 237 ? -2.775 1.909 62.326 1.00 41.09 237 THR A N 1
ATOM 1777 C CA . THR A 1 237 ? -4.070 2.489 62.740 1.00 41.09 237 THR A CA 1
ATOM 1778 C C . THR A 1 237 ? -5.023 3.070 61.684 1.00 41.09 237 THR A C 1
ATOM 1780 O O . THR A 1 237 ? -4.800 4.139 61.133 1.00 41.09 237 THR A O 1
ATOM 1783 N N . GLY A 1 238 ? -6.189 2.413 61.563 1.00 37.59 238 GLY A N 1
ATOM 1784 C CA . GLY A 1 238 ? -7.479 3.102 61.436 1.00 37.59 238 GLY A CA 1
ATOM 1785 C C . GLY A 1 238 ? -8.431 2.605 60.344 1.00 37.59 238 GLY A C 1
ATOM 1786 O O . GLY A 1 238 ? -8.305 3.003 59.200 1.00 37.59 238 GLY A O 1
ATOM 1787 N N . ASP A 1 239 ? -9.454 1.856 60.765 1.00 37.34 239 ASP A N 1
ATOM 1788 C CA . ASP A 1 239 ? -10.797 1.755 60.164 1.00 37.34 239 ASP A CA 1
ATOM 1789 C C . ASP A 1 239 ? -11.079 0.893 58.904 1.00 37.34 239 ASP A C 1
ATOM 1791 O O . ASP A 1 239 ? -10.909 1.275 57.754 1.00 37.34 239 ASP A O 1
ATOM 1795 N N . SER A 1 240 ? -11.649 -0.287 59.176 1.00 50.72 240 SER A N 1
ATOM 1796 C CA . SER A 1 240 ? -12.985 -0.726 58.732 1.00 50.72 240 SER A CA 1
ATOM 1797 C C . SER A 1 240 ? -13.464 -0.442 57.289 1.00 50.72 240 SER A C 1
ATOM 1799 O O . SER A 1 240 ? -14.286 0.444 57.084 1.00 50.72 240 SER A O 1
ATOM 1801 N N . ALA A 1 241 ? -13.130 -1.314 56.325 1.00 41.28 241 ALA A N 1
ATOM 1802 C CA . ALA A 1 241 ? -14.073 -1.830 55.308 1.00 41.28 241 ALA A CA 1
ATOM 1803 C C . ALA A 1 241 ? -13.435 -2.974 54.496 1.00 41.28 241 ALA A C 1
ATOM 1805 O O . ALA A 1 241 ? -12.432 -2.794 53.811 1.00 41.28 241 ALA A O 1
ATOM 1806 N N . GLN A 1 242 ? -14.016 -4.173 54.566 1.00 41.47 242 GLN A N 1
ATOM 1807 C CA . GLN A 1 242 ? -13.558 -5.340 53.811 1.00 41.47 242 GLN A CA 1
ATOM 1808 C C . GLN A 1 242 ? -14.033 -5.264 52.352 1.00 41.47 242 GLN A C 1
ATOM 1810 O O . GLN A 1 242 ? -15.225 -5.411 52.089 1.00 41.47 242 GLN A O 1
ATOM 1815 N N . ILE A 1 243 ? -13.104 -5.127 51.403 1.00 42.62 243 ILE A N 1
ATOM 1816 C CA . ILE A 1 243 ? -13.319 -5.493 49.996 1.00 42.62 243 ILE A CA 1
ATOM 1817 C C . ILE A 1 243 ? -12.462 -6.727 49.724 1.00 42.62 243 ILE A C 1
ATOM 1819 O O . ILE A 1 243 ? -11.235 -6.676 49.696 1.00 42.62 243 ILE A O 1
ATOM 1823 N N . ARG A 1 244 ? -13.135 -7.866 49.589 1.00 38.34 244 ARG A N 1
ATOM 1824 C CA . ARG A 1 244 ? -12.541 -9.173 49.314 1.00 38.34 244 ARG A CA 1
ATOM 1825 C C . ARG A 1 244 ? -12.510 -9.342 47.793 1.00 38.34 244 ARG A C 1
ATOM 1827 O O . ARG A 1 244 ? -13.532 -9.678 47.206 1.00 38.34 244 ARG A O 1
ATOM 1834 N N . VAL A 1 245 ? -11.377 -9.043 47.157 1.00 45.19 245 VAL A N 1
ATOM 1835 C CA . VAL A 1 245 ? -11.171 -9.327 45.728 1.00 45.19 245 VAL A CA 1
ATOM 1836 C C . VAL A 1 245 ? -10.637 -10.749 45.606 1.00 45.19 245 VAL A C 1
ATOM 1838 O O . VAL A 1 245 ? -9.561 -11.072 46.105 1.00 45.19 245 VAL A O 1
ATOM 1841 N N . ASP A 1 246 ? -11.458 -11.606 45.009 1.00 38.88 246 ASP A N 1
ATOM 1842 C CA . ASP A 1 246 ? -11.196 -13.020 44.770 1.00 38.88 246 ASP A CA 1
ATOM 1843 C C . ASP A 1 246 ? -10.196 -13.166 43.612 1.00 38.88 246 ASP A C 1
ATOM 1845 O O . ASP A 1 246 ? -10.495 -12.864 42.457 1.00 38.88 246 ASP A O 1
ATOM 1849 N N . LEU A 1 247 ? -8.969 -13.572 43.938 1.00 50.44 247 LEU A N 1
ATOM 1850 C CA . LEU A 1 247 ? -7.834 -13.661 43.019 1.00 50.44 247 LEU A CA 1
ATOM 1851 C C . LEU A 1 247 ? -7.744 -15.061 42.385 1.00 50.44 247 LEU A C 1
ATOM 1853 O O . LEU A 1 247 ? -6.702 -15.711 42.441 1.00 50.44 247 LEU A O 1
ATOM 1857 N N . THR A 1 248 ? -8.850 -15.564 41.829 1.00 46.88 248 THR A N 1
ATOM 1858 C CA . THR A 1 248 ? -8.924 -16.929 41.268 1.00 46.88 248 THR A CA 1
ATOM 1859 C C . THR A 1 248 ? -9.343 -17.005 39.794 1.00 46.88 248 THR A C 1
ATOM 1861 O O . THR A 1 248 ? -9.555 -18.101 39.284 1.00 46.88 248 THR A O 1
ATOM 1864 N N . GLN A 1 249 ? -9.393 -15.886 39.057 1.00 53.59 249 GLN A N 1
ATOM 1865 C CA . GLN A 1 249 ? -9.922 -15.870 37.680 1.00 53.59 249 GLN A CA 1
ATOM 1866 C C . GLN A 1 249 ? -8.993 -15.364 36.561 1.00 53.59 249 GLN A C 1
ATOM 1868 O O . GLN A 1 249 ? -9.485 -14.973 35.508 1.00 53.59 249 GLN A O 1
ATOM 1873 N N . LEU A 1 250 ? -7.666 -15.434 36.710 1.00 51.16 250 LEU A N 1
ATOM 1874 C CA . LEU A 1 250 ? -6.743 -15.073 35.617 1.00 51.16 250 LEU A CA 1
ATOM 1875 C C . LEU A 1 250 ? -5.692 -16.159 35.320 1.00 51.16 250 LEU A C 1
ATOM 1877 O O . LEU A 1 250 ? -4.492 -15.909 35.314 1.00 51.16 250 LEU A O 1
ATOM 1881 N N . ALA A 1 251 ? -6.154 -17.386 35.080 1.00 47.28 251 ALA A N 1
ATOM 1882 C CA . ALA A 1 251 ? -5.342 -18.443 34.481 1.00 47.28 251 ALA A CA 1
ATOM 1883 C C . ALA A 1 251 ? -5.982 -18.855 33.150 1.00 47.28 251 ALA A C 1
ATOM 1885 O O . ALA A 1 251 ? -6.866 -19.709 33.110 1.00 47.28 251 ALA A O 1
ATOM 1886 N N . ASP A 1 252 ? -5.565 -18.195 32.072 1.00 55.34 252 ASP A N 1
ATOM 1887 C CA . ASP A 1 252 ? -5.876 -18.586 30.699 1.00 55.34 252 ASP A CA 1
ATOM 1888 C C . ASP A 1 252 ? -5.046 -19.840 30.342 1.00 55.34 252 ASP A C 1
ATOM 1890 O O . ASP A 1 252 ? -3.812 -19.774 30.351 1.00 55.34 252 ASP A O 1
ATOM 1894 N N . PRO A 1 253 ? -5.665 -21.009 30.079 1.00 60.50 253 PRO A N 1
ATOM 1895 C CA . PRO A 1 253 ? -4.945 -22.263 29.851 1.00 60.50 253 PRO A CA 1
ATOM 1896 C C . PRO A 1 253 ? -4.247 -22.348 28.481 1.00 60.50 253 PRO A C 1
ATOM 1898 O O . PRO A 1 253 ? -3.703 -23.404 28.157 1.00 60.50 253 PRO A O 1
ATOM 1901 N N . PHE A 1 254 ? -4.241 -21.278 27.676 1.00 55.12 254 PHE A N 1
ATOM 1902 C CA . PHE A 1 254 ? -3.619 -21.257 26.345 1.00 55.12 254 PHE A CA 1
ATOM 1903 C C . PHE A 1 254 ? -2.330 -20.433 26.216 1.00 55.12 254 PHE A C 1
ATOM 1905 O O . PHE A 1 254 ? -1.768 -20.360 25.121 1.00 55.12 254 PHE A O 1
ATOM 1912 N N . PHE A 1 255 ? -1.784 -19.886 27.307 1.00 46.72 255 PHE A N 1
ATOM 1913 C CA . PHE A 1 255 ? -0.439 -19.302 27.268 1.00 46.72 255 PHE A CA 1
ATOM 1914 C C . PHE A 1 255 ? 0.627 -20.407 27.207 1.00 46.72 255 PHE A C 1
ATOM 1916 O O . PHE A 1 255 ? 1.063 -20.944 28.224 1.00 46.72 255 PHE A O 1
ATOM 1923 N N . ILE A 1 256 ? 1.056 -20.749 25.991 1.00 55.47 256 ILE A N 1
ATOM 1924 C CA . ILE A 1 256 ? 2.275 -21.524 25.742 1.00 55.47 256 ILE A CA 1
ATOM 1925 C C . ILE A 1 256 ? 3.434 -20.514 25.723 1.00 55.47 256 ILE A C 1
ATOM 1927 O O . ILE A 1 256 ? 3.540 -19.753 24.762 1.00 55.47 256 ILE A O 1
ATOM 1931 N N . PRO A 1 257 ? 4.300 -20.447 26.751 1.00 51.72 257 PRO A N 1
ATOM 1932 C CA . PRO A 1 257 ? 5.469 -19.584 26.694 1.00 51.72 257 PRO A CA 1
ATOM 1933 C C . PRO A 1 257 ? 6.440 -20.129 25.641 1.00 51.72 257 PRO A C 1
ATOM 1935 O O . PRO A 1 257 ? 7.017 -21.206 25.803 1.00 51.72 257 PRO A O 1
ATOM 1938 N N . THR A 1 258 ? 6.625 -19.393 24.548 1.00 52.34 258 THR A N 1
ATOM 1939 C CA . THR A 1 258 ? 7.651 -19.706 23.552 1.00 52.34 258 THR A CA 1
ATOM 1940 C C . THR A 1 258 ? 9.022 -19.443 24.170 1.00 52.34 258 THR A C 1
ATOM 1942 O O . THR A 1 258 ? 9.388 -18.303 24.458 1.00 52.34 258 THR A O 1
ATOM 1945 N N . SER A 1 259 ? 9.787 -20.507 24.403 1.00 55.09 259 SER A N 1
ATOM 1946 C CA . SER A 1 259 ? 11.164 -20.423 24.878 1.00 55.09 259 SER A CA 1
ATOM 1947 C C . SER A 1 259 ? 12.071 -19.873 23.775 1.00 55.09 259 SER A C 1
ATOM 1949 O O . SER A 1 259 ? 12.596 -20.631 22.961 1.00 55.09 259 SER A O 1
ATOM 1951 N N . THR A 1 260 ? 12.291 -18.565 23.754 1.00 55.12 260 THR A N 1
ATOM 1952 C CA . THR A 1 260 ? 13.370 -17.968 22.955 1.00 55.12 260 THR A CA 1
ATOM 1953 C C . THR A 1 260 ? 14.000 -16.816 23.714 1.00 55.12 260 THR A C 1
ATOM 1955 O O . THR A 1 260 ? 13.721 -15.656 23.451 1.00 55.12 260 THR A O 1
ATOM 1958 N N . LEU A 1 261 ? 14.872 -17.166 24.658 1.00 48.12 261 LEU A N 1
ATOM 1959 C CA . LEU A 1 261 ? 16.002 -16.340 25.075 1.00 48.12 261 LEU A CA 1
ATOM 1960 C C . LEU A 1 261 ? 17.138 -17.293 25.490 1.00 48.12 261 LEU A C 1
ATOM 1962 O O . LEU A 1 261 ? 16.934 -18.119 26.384 1.00 48.12 261 LEU A O 1
ATOM 1966 N N . PRO A 1 262 ? 18.303 -17.260 24.816 1.00 56.19 262 PRO A N 1
ATOM 1967 C CA . PRO A 1 262 ? 19.462 -18.035 25.235 1.00 56.19 262 PRO A CA 1
ATOM 1968 C C . PRO A 1 262 ? 20.061 -17.432 26.517 1.00 56.19 262 PRO A C 1
ATOM 1970 O O . PRO A 1 262 ? 20.089 -16.208 26.661 1.00 56.19 262 PRO A O 1
ATOM 1973 N N . PRO A 1 263 ? 20.562 -18.255 27.453 1.00 50.84 263 PRO A N 1
ATOM 1974 C CA . PRO A 1 263 ? 21.260 -17.741 28.615 1.00 50.84 263 PRO A CA 1
ATOM 1975 C C . PRO A 1 263 ? 22.688 -17.344 28.222 1.00 50.84 263 PRO A C 1
ATOM 1977 O O . PRO A 1 263 ? 23.476 -18.189 27.801 1.00 50.84 263 PRO A O 1
ATOM 1980 N N . GLY A 1 264 ? 23.023 -16.072 28.435 1.00 51.09 264 GLY A N 1
ATOM 1981 C CA . GLY A 1 264 ? 24.399 -15.606 28.601 1.00 51.09 264 GLY A CA 1
ATOM 1982 C C . GLY A 1 264 ? 25.062 -15.004 27.365 1.00 51.09 264 GLY A C 1
ATOM 1983 O O . GLY A 1 264 ? 25.670 -15.727 26.580 1.00 51.09 264 GLY A O 1
ATOM 1984 N N . VAL A 1 265 ? 25.018 -13.672 27.281 1.00 41.09 265 VAL A N 1
ATOM 1985 C CA . VAL A 1 265 ? 26.176 -12.755 27.201 1.00 41.09 265 VAL A CA 1
ATOM 1986 C C . VAL A 1 265 ? 25.730 -11.362 27.624 1.00 41.09 265 VAL A C 1
ATOM 1988 O O . VAL A 1 265 ? 24.610 -10.974 27.229 1.00 41.09 265 VAL A O 1
#

Sequence (265 aa):
MSEAFKICPICETANHRNASFCVNCGASLGGVNIISSSSTTENSPIALYDYRYGETDLYEGSLRRIAQRYLFAIILTLSLLMLGGAALIFAPRLNGGVGGSPGSTTEGRILFQTNIPRPTLDFPTVTVGEPTRTASRTQPPQPTATLTPTREPCLQEVLPDDGLISMVTRCGHRDLFVITEVIELNDLVDAGDIRPGEILEIPWPTETIDPNITPTLEPTQVAAISAVTAEAVDVTTGDSAQIRVDLTQLADPFFIPTSTLPPGV

pLDDT: mean 71.98, std 21.62, range [37.34, 98.19]

Radius of gyration: 39.92 Å; chains: 1; bounding box: 105×59×119 Å

Foldseek 3Di:
DFAKWFQDPPPRDTHHPPDQADPPPRHGCPPTDIDTPPDPPDDPPPPPPPCPPVPDCPPVVVCVVVVVVVVVVVVVVVVVVVVVVVCVVCVCVVVDPDDDDDDDDDDDDDDDDDDDDDDDDDDDDDDDDDDDDDDPDDDDPDPDPDPDPDDFFDKDAAAVPDFLVNSQVVLPDPDPPQLVVQCVQAVHPDRPRDDGGDITTRGHPDDDDDPPPPPPCPPDDPPPPDDDDPDDDDDDDDDDDDDDDDPDPPDDVPPDPDDDDDDDD

Secondary structure (DSSP, 8-state):
----EEE-TTT--EEETT-SB-TTT--B-TTPPPB--S---S--------TT--SS---HHHHHHHHHHHHHHHHHHHHHHHHHHHHHHHHHHHH--S-------------------PPP--PPP-------------PPPPPPP--PPPPPPEEEEPPTT--HHHHHHHTT---STHHHHHHHHTT-SSTT---TTPEEEEPPPP----TTS--------S-SSS-S------------------------TT--------S--